Protein AF-A0A914R616-F1 (afdb_monomer_lite)

Structure (mmCIF, N/CA/C/O backbone):
data_AF-A0A914R616-F1
#
_entry.id   AF-A0A914R616-F1
#
loop_
_atom_site.group_PDB
_atom_site.id
_atom_site.type_symbol
_atom_site.label_atom_id
_atom_site.label_alt_id
_atom_site.label_comp_id
_atom_site.label_asym_id
_atom_site.label_entity_id
_atom_site.label_seq_id
_atom_site.pdbx_PDB_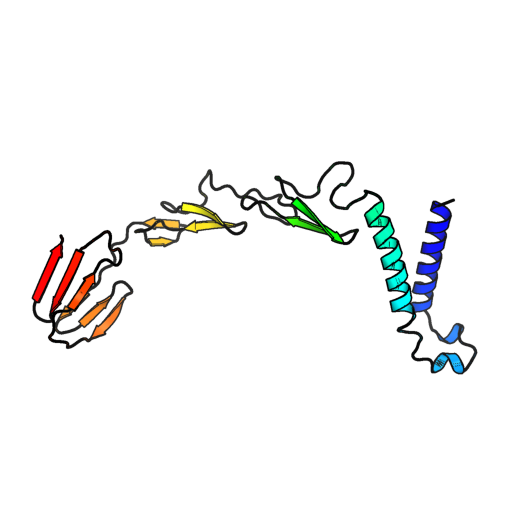ins_code
_atom_site.Cartn_x
_atom_site.Cartn_y
_atom_site.Cartn_z
_atom_site.occupancy
_atom_site.B_iso_or_equiv
_atom_site.auth_seq_id
_atom_site.auth_comp_id
_atom_site.auth_asym_id
_atom_site.auth_atom_id
_atom_site.pdbx_PDB_model_num
ATOM 1 N N . MET A 1 1 ? -36.763 3.724 43.053 1.00 40.78 1 MET A N 1
ATOM 2 C CA . MET A 1 1 ? -36.246 2.500 43.714 1.00 40.78 1 MET A CA 1
ATOM 3 C C . MET A 1 1 ? -34.956 1.975 43.085 1.00 40.78 1 MET A C 1
ATOM 5 O O . MET A 1 1 ? -34.077 1.594 43.840 1.00 40.78 1 MET A O 1
ATOM 9 N N . GLU A 1 2 ? -34.794 1.991 41.757 1.00 44.62 2 GLU A N 1
ATOM 10 C CA . GLU A 1 2 ? -33.573 1.499 41.078 1.00 44.62 2 GLU A CA 1
ATOM 11 C C . GLU A 1 2 ? -32.319 2.368 41.323 1.00 44.62 2 GLU A C 1
ATOM 13 O O . GLU A 1 2 ? -31.258 1.839 41.638 1.00 44.62 2 GLU A O 1
ATOM 18 N N . ALA A 1 3 ? -32.442 3.702 41.332 1.00 36.34 3 ALA A N 1
ATOM 19 C CA . ALA A 1 3 ? -31.320 4.604 41.643 1.00 36.34 3 ALA A CA 1
ATOM 20 C C . ALA A 1 3 ? -30.761 4.429 43.074 1.00 36.34 3 ALA A C 1
ATOM 22 O O . ALA A 1 3 ? -29.571 4.614 43.311 1.00 36.34 3 ALA A O 1
ATOM 23 N N . MET A 1 4 ? -31.608 4.010 44.023 1.00 38.06 4 MET A N 1
ATOM 24 C CA . MET A 1 4 ? -31.211 3.759 45.414 1.00 38.06 4 MET A CA 1
ATOM 25 C C . MET A 1 4 ? -30.424 2.447 45.546 1.00 38.06 4 MET A C 1
ATOM 27 O O . MET A 1 4 ? -29.504 2.368 46.350 1.00 38.06 4 MET A O 1
ATOM 31 N N . LYS A 1 5 ? -30.717 1.444 44.706 1.00 39.03 5 LYS A N 1
ATOM 32 C CA . LYS A 1 5 ? -29.940 0.195 44.631 1.00 39.03 5 LYS A CA 1
ATOM 33 C C . LYS A 1 5 ? -28.561 0.422 44.005 1.00 39.03 5 LYS A C 1
ATOM 35 O O . LYS A 1 5 ? -27.588 -0.156 44.475 1.00 39.03 5 LYS A O 1
ATOM 40 N N . LEU A 1 6 ? -28.472 1.299 43.000 1.00 39.84 6 LEU A N 1
ATOM 41 C CA . LEU A 1 6 ? -27.205 1.690 42.374 1.00 39.84 6 LEU A CA 1
ATOM 42 C C . LEU A 1 6 ? -26.296 2.434 43.364 1.00 39.84 6 LEU A C 1
ATOM 44 O O . LEU A 1 6 ? -25.119 2.113 43.479 1.00 39.84 6 LEU A O 1
ATOM 48 N N . LEU A 1 7 ? -26.863 3.368 44.135 1.00 42.16 7 LEU A N 1
ATOM 49 C CA . LEU A 1 7 ? -26.156 4.072 45.207 1.00 42.16 7 LEU A CA 1
ATOM 50 C C . LEU A 1 7 ? -25.655 3.115 46.294 1.00 42.16 7 LEU A C 1
ATOM 52 O O . LEU A 1 7 ? -24.510 3.244 46.706 1.00 42.16 7 LEU A O 1
ATOM 56 N N . PHE A 1 8 ? -26.455 2.125 46.703 1.00 46.84 8 PHE A N 1
ATOM 57 C CA . PHE A 1 8 ? -26.036 1.101 47.669 1.00 46.84 8 PHE A CA 1
ATOM 58 C C . PHE A 1 8 ? -24.924 0.187 47.133 1.00 46.84 8 PHE A C 1
ATOM 60 O O . PHE A 1 8 ? -23.986 -0.115 47.866 1.00 46.84 8 PHE A O 1
ATOM 67 N N . ALA A 1 9 ? -24.989 -0.222 45.862 1.00 45.12 9 ALA A N 1
ATOM 68 C CA . ALA A 1 9 ? -23.950 -1.038 45.230 1.00 45.12 9 ALA A CA 1
ATOM 69 C C . ALA A 1 9 ? -22.627 -0.267 45.093 1.00 45.12 9 ALA A C 1
ATOM 71 O O . ALA A 1 9 ? -21.564 -0.788 45.425 1.00 45.12 9 ALA A O 1
ATOM 72 N N . VAL A 1 10 ? -22.694 1.006 44.692 1.00 49.34 10 VAL A N 1
ATOM 73 C CA . VAL A 1 10 ? -21.534 1.905 44.652 1.00 49.34 10 VAL A CA 1
ATOM 74 C C . VAL A 1 10 ? -20.973 2.122 46.062 1.00 49.34 10 VAL A C 1
ATOM 76 O O . VAL A 1 10 ? -19.761 2.071 46.239 1.00 49.34 10 VAL A O 1
ATOM 79 N N . PHE A 1 11 ? -21.824 2.259 47.085 1.00 50.19 11 PHE A N 1
ATOM 80 C CA . PHE A 1 11 ? -21.391 2.374 48.482 1.00 50.19 11 PHE A CA 1
ATOM 81 C C . PHE A 1 11 ? -20.673 1.115 48.980 1.00 50.19 11 PHE A C 1
ATOM 83 O O . PHE A 1 11 ? -19.638 1.233 49.625 1.00 50.19 11 PHE A O 1
ATOM 90 N N . PHE A 1 12 ? -21.168 -0.083 48.657 1.00 50.81 12 PHE A N 1
ATOM 91 C CA . PHE A 1 12 ? -20.523 -1.348 49.032 1.00 50.81 12 PHE A CA 1
ATOM 92 C C . PHE A 1 12 ? -19.173 -1.544 48.334 1.00 50.81 12 PHE A C 1
ATOM 94 O O . PHE A 1 12 ? -18.210 -1.951 48.980 1.00 50.81 12 PHE A O 1
ATOM 101 N N . VAL A 1 13 ? -19.071 -1.195 47.048 1.00 47.44 13 VAL A N 1
ATOM 102 C CA . VAL A 1 13 ? -17.816 -1.271 46.280 1.00 47.44 13 VAL A CA 1
ATOM 103 C C . VAL A 1 13 ? -16.800 -0.235 46.769 1.00 47.44 13 VAL A C 1
ATOM 105 O O . VAL A 1 13 ? -15.621 -0.554 46.924 1.00 47.44 13 VAL A O 1
ATOM 108 N N . ILE A 1 14 ? -17.236 0.988 47.085 1.00 49.56 14 ILE A N 1
ATOM 109 C CA . ILE A 1 14 ? -16.376 2.005 47.705 1.00 49.56 14 ILE A CA 1
ATOM 110 C C . ILE A 1 14 ? -15.942 1.537 49.097 1.00 49.56 14 ILE A C 1
ATOM 112 O O . ILE A 1 14 ? -14.757 1.584 49.400 1.00 49.56 14 ILE A O 1
ATOM 116 N N . CYS A 1 15 ? -16.843 1.008 49.927 1.00 43.53 15 CYS A N 1
ATOM 117 C CA . CYS A 1 15 ? -16.502 0.528 51.268 1.00 43.53 15 CYS A CA 1
ATOM 118 C C . CYS A 1 15 ? -15.491 -0.632 51.208 1.00 43.53 15 CYS A C 1
ATOM 120 O O . CYS A 1 15 ? -14.456 -0.571 51.863 1.00 43.53 15 CYS A O 1
ATOM 122 N N . ALA A 1 16 ? -15.701 -1.615 50.327 1.00 49.44 16 ALA A N 1
ATOM 123 C CA . ALA A 1 16 ? -14.781 -2.734 50.105 1.00 49.44 16 ALA A CA 1
ATOM 124 C C . ALA A 1 16 ? -13.402 -2.289 49.573 1.00 49.44 16 ALA A C 1
ATOM 126 O O . ALA A 1 16 ? -12.367 -2.781 50.018 1.00 49.44 16 ALA A O 1
ATOM 127 N N . THR A 1 17 ? -13.357 -1.301 48.673 1.00 45.06 17 THR A N 1
ATO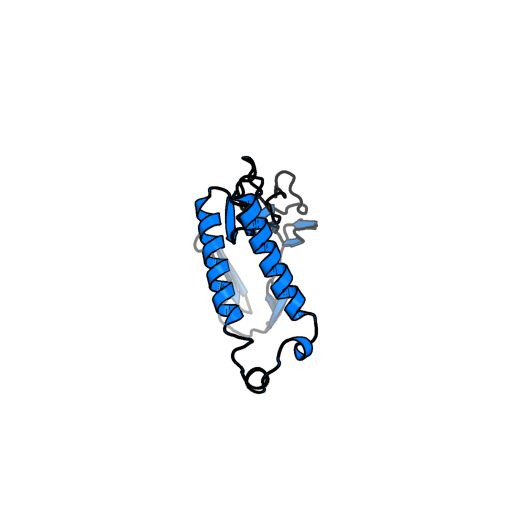M 128 C CA . THR A 1 17 ? -12.092 -0.737 48.159 1.00 45.06 17 THR A CA 1
ATOM 129 C C . THR A 1 17 ? -11.408 0.225 49.138 1.00 45.06 17 THR A C 1
ATOM 131 O O . THR A 1 17 ? -10.194 0.414 49.057 1.00 45.06 17 THR A O 1
ATOM 134 N N . THR A 1 18 ? -12.147 0.802 50.092 1.00 39.44 18 THR A N 1
ATOM 135 C CA . THR A 1 18 ? -11.598 1.630 51.183 1.00 39.44 18 THR A CA 1
ATOM 136 C C . THR A 1 18 ? -11.034 0.754 52.306 1.00 39.44 18 THR A C 1
ATOM 138 O O . THR A 1 18 ? -9.980 1.072 52.851 1.00 39.44 18 THR A O 1
ATOM 141 N N . ILE A 1 19 ? -11.657 -0.400 52.580 1.00 46.47 19 ILE A N 1
ATOM 142 C CA . ILE A 1 19 ? -11.122 -1.454 53.461 1.00 46.47 19 ILE A CA 1
ATOM 143 C C . ILE A 1 19 ? -9.799 -2.009 52.903 1.00 46.47 19 ILE A C 1
ATOM 145 O O . ILE A 1 19 ? -8.871 -2.256 53.663 1.00 46.47 19 ILE A O 1
ATOM 149 N N . ALA A 1 20 ? -9.645 -2.088 51.577 1.00 45.97 20 ALA A N 1
ATOM 150 C CA . ALA A 1 20 ? -8.382 -2.464 50.929 1.00 45.97 20 ALA A CA 1
ATOM 151 C C . ALA A 1 20 ? -7.250 -1.414 51.053 1.00 45.97 20 ALA A C 1
ATOM 153 O O . ALA A 1 20 ? -6.118 -1.696 50.659 1.00 45.97 20 ALA A O 1
ATOM 154 N N . LYS A 1 21 ? -7.526 -0.206 51.570 1.00 44.56 21 LYS A N 1
ATOM 155 C CA . LYS A 1 21 ? -6.544 0.888 51.698 1.00 44.56 21 LYS A CA 1
ATOM 156 C C . LYS A 1 21 ? -6.072 1.168 53.125 1.00 44.56 21 LYS A C 1
ATOM 158 O O . LYS A 1 21 ? -5.070 1.861 53.265 1.00 44.56 21 LYS A O 1
ATOM 163 N N . ASN A 1 22 ? -6.720 0.626 54.156 1.00 43.97 22 ASN A N 1
ATOM 164 C CA . ASN A 1 22 ? -6.324 0.840 55.550 1.00 43.97 22 ASN A CA 1
ATOM 165 C C . ASN A 1 22 ? -6.084 -0.487 56.277 1.00 43.97 22 ASN A C 1
ATOM 167 O O . ASN A 1 22 ? -6.747 -1.484 56.015 1.00 43.97 22 ASN A O 1
ATOM 171 N N . ASN A 1 23 ? -5.084 -0.467 57.161 1.00 46.69 23 ASN A N 1
ATOM 172 C CA . ASN A 1 23 ? -4.500 -1.606 57.868 1.00 46.69 23 ASN A CA 1
ATOM 173 C C . ASN A 1 23 ? -5.513 -2.686 58.293 1.00 46.69 23 ASN A C 1
ATOM 175 O O . ASN A 1 23 ? -6.404 -2.441 59.103 1.00 46.69 23 ASN A O 1
ATOM 179 N N . LEU A 1 24 ? -5.269 -3.919 57.832 1.00 46.78 24 LEU A N 1
ATOM 180 C CA . LEU A 1 24 ? -6.018 -5.146 58.159 1.00 46.78 24 LEU A CA 1
ATOM 181 C C . LEU A 1 24 ? -6.061 -5.462 59.674 1.00 46.78 24 LEU A C 1
ATOM 183 O O . LEU A 1 24 ? -6.836 -6.304 60.124 1.00 46.78 24 LEU A O 1
ATOM 187 N N . GLN A 1 25 ? -5.205 -4.801 60.455 1.00 45.72 25 GLN A N 1
ATOM 188 C CA . GLN A 1 25 ? -5.010 -5.011 61.887 1.00 45.72 25 GLN A CA 1
ATOM 189 C C . GLN A 1 25 ? -6.211 -4.570 62.742 1.00 45.72 25 GLN A C 1
ATOM 191 O O . GLN A 1 25 ? -6.443 -5.166 63.790 1.00 45.72 25 GLN A O 1
ATOM 196 N N . ASP A 1 26 ? -6.985 -3.572 62.300 1.00 46.62 26 ASP A N 1
ATOM 197 C CA . ASP A 1 26 ? -8.068 -2.987 63.112 1.00 46.62 26 ASP A CA 1
ATOM 198 C C . ASP A 1 26 ? -9.367 -3.819 63.100 1.00 46.62 26 ASP A C 1
ATOM 200 O O . ASP A 1 26 ? -10.262 -3.572 63.905 1.00 46.62 26 ASP A O 1
ATOM 204 N N . TYR A 1 27 ? -9.478 -4.821 62.215 1.00 44.16 27 TYR A N 1
ATOM 205 C CA . TYR A 1 27 ? -10.719 -5.587 62.004 1.00 44.16 27 TYR A CA 1
ATOM 206 C C . TYR A 1 27 ? -10.583 -7.115 62.113 1.00 44.16 27 TYR A C 1
ATOM 208 O O . TYR A 1 27 ? -11.596 -7.812 62.060 1.00 44.16 27 TYR A O 1
ATOM 216 N N . CYS A 1 28 ? -9.378 -7.656 62.322 1.00 44.88 28 CYS A N 1
ATOM 217 C CA . CYS A 1 28 ? -9.177 -9.091 62.552 1.00 44.88 28 CYS A CA 1
ATOM 218 C C . CYS A 1 28 ? -8.802 -9.374 64.014 1.00 44.88 28 CYS A C 1
ATOM 220 O O . CYS A 1 28 ? -7.653 -9.214 64.415 1.00 44.88 28 CYS A O 1
ATOM 222 N N . THR A 1 29 ? -9.774 -9.826 64.813 1.00 51.47 29 THR A N 1
ATOM 223 C CA . THR A 1 29 ? -9.601 -10.138 66.247 1.00 51.47 29 THR A CA 1
ATOM 224 C C . THR A 1 29 ? -9.324 -11.617 66.547 1.00 51.47 29 THR A C 1
ATOM 226 O O . THR A 1 29 ? -9.156 -11.972 67.713 1.00 51.47 29 THR A O 1
ATOM 229 N N . SER A 1 30 ? -9.233 -12.491 65.537 1.00 48.75 30 SER A N 1
ATOM 230 C CA . SER A 1 30 ? -8.904 -13.913 65.724 1.00 48.75 30 SER A CA 1
ATOM 231 C C . SER A 1 30 ? -7.690 -14.353 64.897 1.00 48.75 30 SER A C 1
ATOM 233 O O . SER A 1 30 ? -7.459 -13.897 63.775 1.00 48.75 30 SER A O 1
ATOM 235 N N . SER A 1 31 ? -6.905 -15.274 65.465 1.00 50.06 31 SER A N 1
ATOM 236 C CA . SER A 1 31 ? -5.680 -15.843 64.877 1.00 50.06 31 SER A CA 1
ATOM 237 C C . SER A 1 31 ? -5.918 -16.672 63.606 1.00 50.06 31 SER A C 1
ATOM 239 O O . SER A 1 31 ? -4.970 -16.983 62.888 1.00 50.06 31 SER A O 1
ATOM 241 N N . GLU A 1 32 ? -7.176 -16.987 63.291 1.00 48.66 32 GLU A N 1
ATOM 242 C CA . GLU A 1 32 ? -7.582 -17.699 62.075 1.00 48.66 32 GLU A CA 1
ATOM 243 C C . GLU A 1 32 ? -7.572 -16.796 60.828 1.00 48.66 32 GLU A C 1
ATOM 245 O O . GLU A 1 32 ? -7.366 -17.286 59.722 1.00 48.66 32 GLU A O 1
ATOM 250 N N . CYS A 1 33 ? -7.704 -15.470 60.986 1.00 49.88 33 CYS A N 1
ATOM 251 C CA . CYS A 1 33 ? -7.688 -14.519 59.862 1.00 49.88 33 CYS A CA 1
ATOM 252 C C . CYS A 1 33 ? -6.288 -14.374 59.225 1.00 49.88 33 CYS A C 1
ATOM 254 O O . CYS A 1 33 ? -6.160 -14.163 58.021 1.00 49.88 33 CYS A O 1
ATOM 256 N N . GLN A 1 34 ? -5.214 -14.518 60.009 1.00 46.62 34 GLN A N 1
ATOM 257 C CA . GLN A 1 34 ? -3.849 -14.194 59.564 1.00 46.62 34 GLN A CA 1
ATOM 258 C C . GLN A 1 34 ? -3.202 -15.252 58.655 1.00 46.62 34 GLN A C 1
ATOM 260 O O . GLN A 1 34 ? -2.197 -14.964 58.007 1.00 46.62 34 GLN A O 1
ATOM 265 N N . THR A 1 35 ? -3.745 -16.473 58.597 1.00 46.34 35 THR A N 1
ATOM 266 C CA . THR A 1 35 ? -3.146 -17.589 57.838 1.00 46.34 35 THR A CA 1
ATOM 267 C C . THR A 1 35 ? -3.976 -18.049 56.641 1.00 46.34 35 THR A C 1
ATOM 269 O O . THR A 1 35 ? -3.528 -18.919 55.887 1.00 46.34 35 THR A O 1
ATOM 272 N N . ASP A 1 36 ? -5.139 -17.439 56.392 1.00 43.59 36 ASP A N 1
ATOM 273 C CA . ASP A 1 36 ? -5.989 -17.854 55.283 1.00 43.59 36 ASP A CA 1
ATOM 274 C C . ASP A 1 36 ? -5.538 -17.236 53.944 1.00 43.59 36 ASP A C 1
ATOM 276 O O . ASP A 1 36 ? -5.862 -16.102 53.583 1.00 43.59 36 ASP A O 1
ATOM 280 N N . ARG A 1 37 ? -4.809 -18.026 53.143 1.00 46.84 37 ARG A N 1
ATOM 281 C CA . ARG A 1 37 ? -4.459 -17.695 51.746 1.00 46.84 37 ARG A CA 1
ATOM 282 C C . ARG A 1 37 ? -5.684 -17.491 50.833 1.00 46.84 37 ARG A C 1
ATOM 284 O O . ARG A 1 37 ? -5.502 -17.119 49.673 1.00 46.84 37 ARG A O 1
ATOM 291 N N . ARG A 1 38 ? -6.919 -17.720 51.300 1.00 45.84 38 ARG A N 1
ATOM 292 C CA . ARG A 1 38 ? -8.154 -17.564 50.507 1.00 45.84 38 ARG A CA 1
ATOM 293 C C . ARG A 1 38 ? -8.612 -16.115 50.324 1.00 45.84 38 ARG A C 1
ATOM 295 O O . ARG A 1 38 ? -9.405 -15.868 49.415 1.00 45.84 38 ARG A O 1
ATOM 302 N N . ILE A 1 39 ? -8.059 -15.153 51.068 1.00 47.88 39 ILE A N 1
ATOM 303 C CA . ILE A 1 39 ? -8.499 -13.742 51.027 1.00 47.88 39 ILE A CA 1
ATOM 304 C C . ILE A 1 39 ? -8.057 -12.980 49.753 1.00 47.88 39 ILE A C 1
ATOM 306 O O . ILE A 1 39 ? -8.515 -11.879 49.508 1.00 47.88 39 ILE A O 1
ATOM 310 N N . SER A 1 40 ? -7.261 -13.552 48.840 1.00 47.03 40 SER A N 1
ATOM 311 C CA . SER A 1 40 ? -6.852 -12.834 47.605 1.00 47.03 40 SER A CA 1
ATOM 312 C C . SER A 1 40 ? -7.321 -13.455 46.281 1.00 47.03 40 SER A C 1
ATOM 314 O O . SER A 1 40 ? -7.020 -12.930 45.203 1.00 47.03 40 SER A O 1
ATOM 316 N N . VAL A 1 41 ? -8.062 -14.568 46.316 1.00 44.00 41 VAL A N 1
ATOM 317 C CA . VAL A 1 41 ? -8.466 -15.310 45.101 1.00 44.00 41 VAL A CA 1
ATOM 318 C C . VAL A 1 41 ? -9.984 -15.460 44.991 1.00 44.00 41 VAL A C 1
ATOM 320 O O . VAL A 1 41 ? -10.520 -15.306 43.895 1.00 44.00 41 VAL A O 1
ATOM 323 N N . PHE A 1 42 ? -10.690 -15.669 46.107 1.00 42.12 42 PHE A N 1
ATOM 324 C CA . PHE A 1 42 ? -12.144 -15.871 46.097 1.00 42.12 42 PHE A CA 1
ATOM 325 C C . PHE A 1 42 ? -12.919 -14.593 45.727 1.00 42.12 42 PHE A C 1
ATOM 327 O O . PHE A 1 42 ? -13.915 -14.660 45.008 1.00 42.12 42 PHE A O 1
ATOM 334 N N . GLU A 1 43 ? -12.409 -13.418 46.110 1.00 55.09 43 GLU A N 1
ATOM 335 C CA . GLU A 1 43 ? -13.000 -12.121 45.746 1.00 55.09 43 GLU A CA 1
ATOM 336 C C . GLU A 1 43 ? -12.851 -11.799 44.253 1.00 55.09 43 GLU A C 1
ATOM 338 O O . GLU A 1 43 ? -13.754 -11.216 43.660 1.00 55.09 43 GLU A O 1
ATOM 343 N N . ARG A 1 44 ? -11.761 -12.231 43.599 1.00 56.88 44 ARG A N 1
ATOM 344 C CA . ARG A 1 44 ? -11.561 -12.006 42.155 1.00 56.88 44 ARG A CA 1
ATOM 345 C C . ARG A 1 44 ? -12.527 -12.817 41.303 1.00 56.88 44 ARG A C 1
ATOM 347 O O . ARG A 1 44 ? -13.039 -12.294 40.318 1.00 56.88 44 ARG A O 1
ATOM 354 N N . GLU A 1 45 ? -12.785 -14.069 41.666 1.00 67.06 45 GLU A N 1
ATOM 355 C CA . GLU A 1 45 ? -13.731 -14.910 40.925 1.00 67.06 45 GLU A CA 1
ATOM 356 C C . GLU A 1 45 ? -15.186 -14.492 41.180 1.00 67.06 45 GLU A C 1
ATOM 358 O O . GLU A 1 45 ? -15.965 -14.400 40.231 1.00 67.06 45 GLU A O 1
ATOM 363 N N . ALA A 1 46 ? -15.538 -14.121 42.416 1.00 67.06 46 ALA A N 1
ATOM 364 C CA . ALA A 1 46 ? -16.853 -13.553 42.722 1.00 67.06 46 ALA A CA 1
ATOM 365 C C . ALA A 1 46 ? -17.091 -12.209 41.997 1.00 67.06 46 ALA A C 1
ATOM 367 O O . ALA A 1 46 ? -18.150 -12.002 41.404 1.00 67.06 46 ALA A O 1
ATOM 368 N N . LEU A 1 47 ? -16.080 -11.332 41.946 1.00 66.50 47 LEU A N 1
ATOM 369 C CA . LEU A 1 47 ? -16.135 -10.061 41.216 1.00 66.50 47 LEU A CA 1
ATOM 370 C C . LEU A 1 47 ? -16.251 -10.271 39.699 1.00 66.50 47 LEU A C 1
ATOM 372 O O . LEU A 1 47 ? -17.019 -9.575 39.037 1.00 66.50 47 LEU A O 1
ATOM 376 N N . LYS A 1 48 ? -15.543 -11.255 39.127 1.00 77.75 48 LYS A N 1
ATOM 377 C CA . LYS A 1 48 ? -15.699 -11.630 37.709 1.00 77.75 48 LYS A CA 1
ATOM 378 C C . LYS A 1 48 ? -17.117 -12.107 37.401 1.00 77.75 48 LYS A C 1
ATOM 380 O O . LYS A 1 48 ? -17.657 -11.738 36.358 1.00 77.75 48 LYS A O 1
ATOM 385 N N . GLN A 1 49 ? -17.721 -12.898 38.290 1.00 77.50 49 GLN A N 1
ATOM 386 C CA . GLN A 1 49 ? -19.101 -13.366 38.132 1.00 77.50 49 GLN A CA 1
ATOM 387 C C . GLN A 1 49 ? -20.107 -12.210 38.193 1.00 77.50 49 GLN A C 1
ATOM 389 O O . GLN A 1 49 ? -21.011 -12.146 37.357 1.00 77.50 49 GLN A O 1
ATOM 394 N N . GLU A 1 50 ? -19.927 -11.257 39.112 1.00 74.25 50 GLU A N 1
ATOM 395 C CA . GLU A 1 50 ? -20.746 -10.041 39.138 1.00 74.25 50 GLU A CA 1
ATOM 396 C C . GLU A 1 50 ? -20.562 -9.195 37.875 1.00 74.25 50 GLU A C 1
ATOM 398 O O . GLU A 1 50 ? -21.549 -8.832 37.235 1.00 74.25 50 GLU A O 1
ATOM 403 N N . ILE A 1 51 ? -19.321 -8.934 37.451 1.00 75.69 51 ILE A N 1
ATOM 404 C CA . ILE A 1 51 ? -19.043 -8.176 36.223 1.00 75.69 51 ILE A CA 1
ATOM 405 C C . ILE A 1 51 ? -19.702 -8.857 35.018 1.00 75.69 51 ILE A C 1
ATOM 407 O O . ILE A 1 51 ? -20.352 -8.182 34.224 1.00 75.69 51 ILE A O 1
ATOM 411 N N . ALA A 1 52 ? -19.605 -10.184 34.890 1.00 81.38 52 ALA A N 1
ATOM 412 C CA . ALA A 1 52 ? -20.241 -10.935 33.806 1.00 81.38 52 ALA A CA 1
ATOM 413 C C . ALA A 1 52 ? -21.773 -10.787 33.809 1.00 81.38 52 ALA A C 1
ATOM 415 O O . ALA A 1 52 ? -22.383 -10.626 32.747 1.00 81.38 52 ALA A O 1
ATOM 416 N N . LYS A 1 53 ? -22.393 -10.777 34.996 1.00 82.88 53 LYS A N 1
ATOM 417 C CA . LYS A 1 53 ? -23.828 -10.522 35.160 1.00 82.88 53 LYS A CA 1
ATOM 418 C C . LYS A 1 53 ? -24.205 -9.127 34.652 1.00 82.88 53 LYS A C 1
ATOM 420 O O . LYS A 1 53 ? -25.142 -9.014 33.864 1.00 82.88 53 LYS A O 1
ATOM 425 N N . TYR A 1 54 ? -23.459 -8.087 35.029 1.00 72.88 54 TYR A N 1
ATOM 426 C CA . TYR A 1 54 ? -23.707 -6.720 34.552 1.00 72.88 54 TYR A CA 1
ATOM 427 C C . TYR A 1 54 ? -23.414 -6.549 33.051 1.00 72.88 54 TYR A C 1
ATOM 429 O O . TYR A 1 54 ? -24.202 -5.905 32.360 1.00 72.88 54 TYR A O 1
ATOM 437 N N . LYS A 1 55 ? -22.363 -7.183 32.501 1.00 79.19 55 LYS A N 1
ATOM 438 C CA . LYS A 1 55 ? -22.078 -7.170 31.050 1.00 79.19 55 LYS A CA 1
ATOM 439 C C . LYS A 1 55 ? -23.242 -7.747 30.231 1.00 79.19 55 LYS A C 1
ATOM 441 O O . LYS A 1 55 ? -23.581 -7.193 29.190 1.00 79.19 55 LYS A O 1
ATOM 446 N N . LYS A 1 56 ? -23.874 -8.826 30.714 1.00 79.75 56 LYS A N 1
ATOM 447 C CA . LYS A 1 56 ? -25.040 -9.455 30.068 1.00 79.75 56 LYS A CA 1
ATOM 448 C C . LYS A 1 56 ? -26.281 -8.560 30.084 1.00 79.75 56 LYS A C 1
ATOM 450 O O . LYS A 1 56 ? -27.040 -8.552 29.125 1.00 79.75 56 LYS A O 1
ATOM 455 N N . ILE A 1 57 ? -26.484 -7.807 31.164 1.00 75.44 57 ILE A N 1
ATOM 456 C CA . ILE A 1 57 ? -27.574 -6.826 31.246 1.00 75.44 57 ILE A CA 1
ATOM 457 C C . ILE A 1 57 ? -27.329 -5.696 30.238 1.00 75.44 57 ILE A C 1
ATOM 459 O O . ILE A 1 57 ? -28.251 -5.301 29.527 1.00 75.44 57 ILE A O 1
ATOM 463 N N . LEU A 1 58 ? -26.081 -5.227 30.116 1.00 67.69 58 LEU A N 1
ATOM 464 C CA . LEU A 1 58 ? -25.737 -4.167 29.168 1.00 67.69 58 LEU A CA 1
ATOM 465 C C . LEU A 1 58 ? -25.965 -4.606 27.712 1.00 67.69 58 LEU A C 1
ATOM 467 O O . LEU A 1 58 ? -26.579 -3.866 26.948 1.00 67.69 58 LEU A O 1
ATOM 471 N N . SER A 1 59 ? -25.580 -5.836 27.346 1.00 68.56 59 SER A N 1
ATOM 472 C CA . SER A 1 59 ? -25.757 -6.353 25.979 1.00 68.56 59 SER A CA 1
ATOM 473 C C . SER A 1 59 ? -27.218 -6.578 25.565 1.00 68.56 59 SER A C 1
ATOM 475 O O . SER A 1 59 ? -27.504 -6.672 24.376 1.00 68.56 59 SER A O 1
ATOM 477 N N . GLN A 1 60 ? -28.151 -6.642 26.521 1.00 70.62 60 GLN A N 1
ATOM 478 C CA . GLN A 1 60 ? -29.589 -6.822 26.278 1.00 70.62 60 GLN A CA 1
ATOM 479 C C . GLN A 1 60 ? -30.375 -5.505 26.289 1.00 70.62 60 GLN A C 1
ATOM 481 O O . GLN A 1 60 ? -31.548 -5.486 25.928 1.00 70.62 60 GLN A O 1
ATOM 486 N N . SER A 1 61 ? -29.741 -4.404 26.698 1.00 70.50 61 SER A N 1
ATOM 487 C CA . SER A 1 61 ? -30.412 -3.115 26.891 1.00 70.50 61 SER A CA 1
ATOM 488 C C . SER A 1 61 ? -30.627 -2.317 25.598 1.00 70.50 61 SER A C 1
ATOM 490 O O . SER A 1 61 ? -31.234 -1.252 25.639 1.00 70.50 61 SER A O 1
ATOM 492 N N . GLY A 1 62 ? -30.113 -2.793 24.456 1.00 68.69 62 GLY A N 1
ATOM 493 C CA . GLY A 1 62 ? -30.135 -2.060 23.181 1.00 68.69 62 GLY A CA 1
ATOM 494 C C . GLY A 1 62 ? -29.240 -0.812 23.162 1.00 68.69 62 GLY A C 1
ATOM 495 O O . GLY A 1 62 ? -29.040 -0.219 22.106 1.00 68.69 62 GLY A O 1
ATOM 496 N N . CYS A 1 63 ? -28.661 -0.442 24.308 1.00 72.31 63 CYS A N 1
ATOM 497 C CA . CYS A 1 63 ? -27.646 0.587 24.438 1.00 72.31 63 CYS A CA 1
ATOM 498 C C . CYS A 1 63 ? -26.291 -0.022 24.069 1.00 72.31 63 CYS A C 1
ATOM 500 O O . CYS A 1 63 ? -25.834 -0.980 24.696 1.00 72.31 63 CYS A O 1
ATOM 502 N N . SER A 1 64 ? -25.660 0.511 23.027 1.00 81.62 64 SER A N 1
ATOM 503 C CA . SER A 1 64 ? -24.332 0.078 22.603 1.00 81.62 64 SER A CA 1
ATOM 504 C C . SER A 1 64 ? -23.453 1.294 22.391 1.00 81.62 64 SER A C 1
ATOM 506 O O . SER A 1 64 ? -23.921 2.328 21.928 1.00 81.62 64 SER A O 1
ATOM 508 N N . VAL A 1 65 ? -22.159 1.156 22.663 1.00 86.19 65 VAL A N 1
ATOM 509 C CA . VAL A 1 65 ? -21.173 2.209 22.381 1.00 86.19 65 VAL A CA 1
ATOM 510 C C . VAL A 1 65 ? -21.115 2.587 20.885 1.00 86.19 65 VAL A C 1
ATOM 512 O O . VAL A 1 65 ? -20.638 3.656 20.533 1.00 86.19 65 VAL A O 1
ATOM 515 N N . CYS A 1 66 ? -21.656 1.736 20.006 1.00 88.88 66 CYS A N 1
ATOM 516 C CA . CYS A 1 66 ? -21.794 1.994 18.575 1.00 88.88 66 CYS A CA 1
ATOM 517 C C . CYS A 1 66 ? -23.036 2.809 18.189 1.00 88.88 66 CYS A C 1
ATOM 519 O O . CYS A 1 66 ? -23.152 3.199 17.031 1.00 88.88 66 CYS A O 1
ATOM 521 N N . ASN A 1 67 ? -23.971 3.036 19.113 1.00 85.75 67 ASN A N 1
ATOM 522 C CA . ASN A 1 67 ? -25.178 3.817 18.876 1.00 85.75 67 ASN A CA 1
ATOM 523 C C . ASN A 1 67 ? -25.465 4.689 20.101 1.00 85.75 67 ASN A C 1
ATOM 525 O O . ASN A 1 67 ? -26.133 4.260 21.045 1.00 85.75 67 ASN A O 1
ATOM 529 N N . ILE A 1 68 ? -24.929 5.907 20.069 1.00 82.19 68 ILE A N 1
ATOM 530 C CA . ILE A 1 68 ? -25.123 6.915 21.108 1.00 82.19 68 ILE A CA 1
ATOM 531 C C . ILE A 1 68 ? -26.096 7.944 20.532 1.00 82.19 68 ILE A C 1
ATOM 533 O O . ILE A 1 68 ? -25.763 8.665 19.594 1.00 82.19 68 ILE A O 1
ATOM 537 N N . GLU A 1 69 ? -27.327 7.959 21.047 1.00 80.56 69 GLU A N 1
ATOM 538 C CA . GLU A 1 69 ? -28.378 8.914 20.646 1.00 80.56 69 GLU A CA 1
ATOM 539 C C . GLU A 1 69 ? -28.711 8.908 19.137 1.00 80.56 69 GLU A C 1
ATOM 541 O O . GLU A 1 69 ? -29.119 9.919 18.572 1.00 80.56 69 GLU A O 1
ATOM 546 N N . GLY A 1 70 ? -28.560 7.760 18.466 1.00 74.88 70 GLY A N 1
ATOM 547 C CA . GLY A 1 70 ? -28.807 7.628 17.025 1.00 74.88 70 GLY A CA 1
ATOM 548 C C . GLY A 1 70 ? -27.609 7.987 16.142 1.00 74.88 70 GLY A C 1
ATOM 549 O O . GLY A 1 70 ? -27.733 7.938 14.920 1.00 74.88 70 GLY A O 1
ATOM 550 N N . THR A 1 71 ? -26.455 8.311 16.734 1.00 82.69 71 THR A N 1
ATOM 551 C CA . THR A 1 71 ? -25.193 8.545 16.017 1.00 82.69 71 THR A CA 1
ATOM 552 C C . THR A 1 71 ? -24.237 7.365 16.179 1.00 82.69 71 THR A C 1
ATOM 554 O O . THR A 1 71 ? -24.182 6.725 17.236 1.00 82.69 71 THR A O 1
ATOM 557 N N . THR A 1 72 ? -23.484 7.063 15.120 1.00 87.75 72 THR A N 1
ATOM 558 C CA . THR A 1 72 ? -22.417 6.057 15.145 1.00 87.75 72 THR A CA 1
ATOM 559 C C . THR A 1 72 ? -21.066 6.746 15.320 1.00 87.75 72 THR A C 1
ATOM 561 O O . THR A 1 72 ? -20.818 7.748 14.652 1.00 87.75 72 THR A O 1
ATOM 564 N N . PRO A 1 73 ? -20.165 6.219 16.165 1.00 92.31 73 PRO A N 1
ATOM 565 C CA . PRO A 1 73 ? -18.856 6.834 16.374 1.00 92.31 73 PRO A CA 1
ATOM 566 C C . PRO A 1 73 ? -17.944 6.739 15.141 1.00 92.31 73 PRO A C 1
ATOM 568 O O . PRO A 1 73 ? -17.096 7.601 14.943 1.00 92.31 73 PRO A O 1
ATOM 571 N N . CYS A 1 74 ? -18.119 5.712 14.304 1.00 95.06 74 CYS A N 1
ATOM 572 C CA . CYS A 1 74 ? -17.360 5.556 13.066 1.00 95.06 74 CYS A CA 1
ATOM 573 C C . CYS A 1 74 ? -17.927 6.464 11.965 1.00 95.06 74 CYS A C 1
ATOM 575 O O . CYS A 1 74 ? -19.130 6.441 11.698 1.00 95.06 74 CYS A O 1
ATOM 577 N N . GLN A 1 75 ? -17.051 7.237 11.329 1.00 94.19 75 GLN A N 1
ATOM 578 C CA . GLN A 1 75 ? -17.342 8.164 10.236 1.00 94.19 75 GLN A CA 1
ATOM 579 C C . GLN A 1 75 ? -17.144 7.493 8.867 1.00 94.19 75 GLN A C 1
ATOM 581 O O . GLN A 1 75 ? -16.723 6.341 8.788 1.00 94.19 75 GLN A O 1
ATOM 586 N N . ASN A 1 76 ? -17.475 8.203 7.782 1.00 93.75 76 ASN A N 1
ATOM 587 C CA . ASN A 1 76 ? -17.185 7.814 6.391 1.00 93.75 76 ASN A CA 1
ATOM 588 C C . ASN A 1 76 ? -17.537 6.352 6.040 1.00 93.75 76 ASN A C 1
ATOM 590 O O . ASN A 1 76 ? -16.744 5.631 5.440 1.00 93.75 76 ASN A O 1
ATOM 594 N N . ASN A 1 77 ? -18.742 5.909 6.416 1.00 93.00 77 ASN A N 1
ATOM 595 C CA . ASN A 1 77 ? -19.237 4.538 6.225 1.00 93.00 77 ASN A CA 1
ATOM 596 C C . ASN A 1 77 ? -18.420 3.440 6.944 1.00 93.00 77 ASN A C 1
ATOM 598 O O . ASN A 1 77 ? -18.508 2.263 6.588 1.00 93.00 77 ASN A O 1
ATOM 602 N N . GLY A 1 78 ? -17.664 3.797 7.983 1.00 94.44 78 GLY A N 1
ATOM 603 C CA . GLY A 1 78 ? -17.021 2.855 8.893 1.00 94.44 78 GLY A CA 1
ATOM 604 C C . GLY A 1 78 ? -18.028 1.973 9.630 1.00 94.44 78 GLY A C 1
ATOM 605 O O . GLY A 1 78 ? -19.072 2.431 10.096 1.00 94.44 78 GLY A O 1
ATOM 606 N N . THR A 1 79 ? -17.707 0.687 9.769 1.00 94.44 79 THR A N 1
ATOM 607 C CA . THR A 1 79 ? -18.545 -0.262 10.516 1.00 94.44 79 THR A CA 1
ATOM 608 C C . THR A 1 79 ? -18.093 -0.326 11.970 1.00 94.44 79 THR A C 1
ATOM 610 O O . THR A 1 79 ? -16.952 -0.686 12.251 1.00 94.44 79 THR A O 1
ATOM 613 N N . CYS A 1 80 ? -18.987 -0.016 12.909 1.00 93.88 80 CYS A N 1
ATOM 614 C CA . CYS A 1 80 ? -18.673 -0.079 14.335 1.00 93.88 80 CYS A CA 1
ATOM 615 C C . CYS A 1 80 ? -18.797 -1.504 14.886 1.00 93.88 80 CYS A C 1
ATOM 617 O O . CYS A 1 80 ? -19.848 -2.135 14.769 1.00 93.88 80 CYS A O 1
ATOM 619 N N . ILE A 1 81 ? -17.732 -1.995 15.523 1.00 92.62 81 ILE A N 1
ATOM 620 C CA . ILE A 1 81 ? -17.661 -3.332 16.117 1.00 92.62 81 ILE A CA 1
ATOM 621 C C . ILE A 1 81 ? -17.451 -3.195 17.625 1.00 92.62 81 ILE A C 1
ATOM 623 O O . ILE A 1 81 ? -16.427 -2.690 18.088 1.00 92.62 81 ILE A O 1
ATOM 627 N N . VAL A 1 82 ? -18.416 -3.672 18.410 1.00 89.62 82 VAL A N 1
ATOM 628 C CA . VAL A 1 82 ? -18.327 -3.698 19.877 1.00 89.62 82 VAL A CA 1
ATOM 629 C C . VAL A 1 82 ? -17.368 -4.813 20.308 1.00 89.62 82 VAL A C 1
ATOM 631 O O . VAL A 1 82 ? -17.572 -5.972 19.957 1.00 89.62 82 VAL A O 1
ATOM 634 N N . THR A 1 83 ? -16.341 -4.478 21.094 1.00 89.69 83 THR A N 1
ATOM 635 C CA . THR A 1 83 ? -15.386 -5.456 21.664 1.00 89.69 83 THR A CA 1
ATOM 636 C C . THR A 1 83 ? -15.626 -5.713 23.144 1.00 89.69 83 THR A C 1
ATOM 638 O O . THR A 1 83 ? -15.480 -6.835 23.619 1.00 89.69 83 THR A O 1
ATOM 641 N N . ASP A 1 84 ? -16.073 -4.687 23.861 1.00 83.50 84 ASP A N 1
ATOM 642 C CA . ASP A 1 84 ? -16.559 -4.770 25.229 1.00 83.50 84 ASP A CA 1
ATOM 643 C C . ASP A 1 84 ? -17.770 -3.842 25.377 1.00 83.50 84 ASP A C 1
ATOM 645 O O . ASP A 1 84 ? -17.952 -2.937 24.567 1.00 83.50 84 ASP A O 1
ATOM 649 N N . PRO A 1 85 ? -18.576 -3.975 26.442 1.00 79.69 85 PRO A N 1
ATOM 650 C CA . PRO A 1 85 ? -19.763 -3.136 26.634 1.00 79.69 85 PRO A CA 1
ATOM 651 C C . PRO A 1 85 ? -19.498 -1.617 26.637 1.00 79.69 85 PRO A C 1
ATOM 653 O O . PRO A 1 85 ? -20.422 -0.839 26.428 1.00 79.69 85 PRO A O 1
ATOM 656 N N . TYR A 1 86 ? -18.241 -1.207 26.838 1.00 80.69 86 TYR A N 1
ATOM 657 C CA . TYR A 1 86 ? -17.788 0.187 26.815 1.00 80.69 86 TYR A CA 1
ATOM 658 C C . TYR A 1 86 ? -16.677 0.453 25.783 1.00 80.69 86 TYR A C 1
ATOM 660 O O . TYR A 1 86 ? -16.107 1.540 25.776 1.00 80.69 86 TYR A O 1
ATOM 668 N N . LYS A 1 87 ? -16.319 -0.530 24.943 1.00 88.56 87 LYS A N 1
ATOM 669 C CA . LYS A 1 87 ? -15.207 -0.427 23.985 1.00 88.56 87 LYS A CA 1
ATOM 670 C C . LYS A 1 87 ? -15.639 -0.874 22.596 1.00 88.56 87 LYS A C 1
ATOM 672 O O . LYS A 1 87 ? -16.326 -1.882 22.435 1.00 88.56 87 LYS A O 1
ATOM 677 N N . TYR A 1 88 ? -15.170 -0.159 21.588 1.00 92.25 88 TYR A N 1
ATOM 678 C CA . TYR A 1 88 ? -15.410 -0.467 20.187 1.00 92.25 88 TYR A CA 1
ATOM 679 C C . TYR A 1 88 ? -14.141 -0.305 19.366 1.00 92.25 88 TYR A C 1
ATOM 681 O O . TYR A 1 88 ? -13.144 0.242 19.838 1.00 92.25 88 TYR A O 1
ATOM 689 N N . ILE A 1 89 ? -14.203 -0.822 18.147 1.00 94.88 89 ILE A N 1
ATOM 690 C CA . ILE A 1 89 ? -13.229 -0.597 17.088 1.00 94.88 89 ILE A CA 1
ATOM 691 C C . ILE A 1 89 ? -14.026 -0.263 15.826 1.00 94.88 89 ILE A C 1
ATOM 693 O O . ILE A 1 89 ? -15.085 -0.854 15.591 1.00 94.88 89 ILE A O 1
ATOM 697 N N . CYS A 1 90 ? -13.536 0.677 15.025 1.00 95.38 90 CYS A N 1
ATOM 698 C CA . CYS A 1 90 ? -14.095 0.961 13.712 1.00 95.38 90 CYS A CA 1
ATOM 699 C C . CYS A 1 90 ? -13.380 0.130 12.648 1.00 95.38 90 CYS A C 1
ATOM 701 O O . CYS A 1 90 ? -12.160 0.175 12.526 1.00 95.38 90 CYS A O 1
ATOM 703 N N . ASN A 1 91 ? -14.147 -0.639 11.879 1.00 95.25 91 ASN A N 1
ATOM 704 C CA . ASN A 1 91 ? -13.657 -1.263 10.660 1.00 95.25 91 ASN A CA 1
ATOM 705 C C . ASN A 1 91 ? -13.858 -0.283 9.502 1.00 95.25 91 ASN A C 1
ATOM 707 O O . ASN A 1 91 ? -14.992 -0.056 9.066 1.00 95.25 91 ASN A O 1
ATOM 711 N N . CYS A 1 92 ? -12.763 0.324 9.063 1.00 94.94 92 CYS A N 1
ATOM 712 C CA . CYS A 1 92 ? -12.773 1.377 8.060 1.00 94.94 92 CYS A CA 1
ATOM 713 C C . CYS A 1 92 ? -12.782 0.804 6.637 1.00 94.94 92 CYS A C 1
ATOM 715 O O . CYS A 1 92 ? -12.142 -0.215 6.385 1.00 94.94 92 CYS A O 1
ATOM 717 N N . PRO A 1 93 ? -13.478 1.448 5.689 1.00 93.00 93 PRO A N 1
ATOM 718 C CA . PRO A 1 93 ? -13.257 1.239 4.264 1.00 93.00 93 PRO A CA 1
ATOM 719 C C . PRO A 1 93 ? -11.803 1.501 3.856 1.00 93.00 93 PRO A C 1
ATOM 721 O O . PRO A 1 93 ? -11.115 2.319 4.474 1.00 93.00 93 PRO A O 1
ATOM 724 N N . ASP A 1 94 ? -11.357 0.874 2.764 1.00 89.00 94 ASP A N 1
ATOM 725 C CA . ASP A 1 94 ? -9.980 1.001 2.259 1.00 89.00 94 ASP A CA 1
ATOM 726 C C . ASP A 1 94 ? -9.568 2.457 2.004 1.00 89.00 94 ASP A C 1
ATOM 728 O O . ASP A 1 94 ? -8.422 2.832 2.240 1.00 89.00 94 ASP A O 1
ATOM 732 N N . ASN A 1 95 ? -10.513 3.296 1.570 1.00 90.75 95 ASN A N 1
ATOM 733 C CA . ASN A 1 95 ? -10.307 4.714 1.283 1.00 90.75 95 ASN A CA 1
ATOM 734 C C . ASN A 1 95 ? -10.377 5.620 2.522 1.00 90.75 95 ASN A C 1
ATOM 736 O O . ASN A 1 95 ? -10.500 6.835 2.376 1.00 90.75 95 ASN A O 1
ATOM 740 N N . THR A 1 96 ? -10.326 5.066 3.732 1.00 94.00 96 THR A N 1
ATOM 741 C CA . THR A 1 96 ? -10.385 5.837 4.980 1.00 94.00 96 THR A CA 1
ATOM 742 C C . THR A 1 96 ? -9.401 5.310 6.021 1.00 94.00 96 THR A C 1
ATOM 744 O O . THR A 1 96 ? -9.002 4.144 5.972 1.00 94.00 96 THR A O 1
ATOM 747 N N . ALA A 1 97 ? -8.999 6.175 6.950 1.00 92.38 97 ALA A N 1
ATOM 748 C CA . ALA A 1 97 ? -8.081 5.875 8.046 1.00 92.38 97 ALA A CA 1
ATOM 749 C C . ALA A 1 97 ? -8.457 6.649 9.325 1.00 92.38 97 ALA A C 1
ATOM 751 O O . ALA A 1 97 ? -9.393 7.451 9.329 1.00 92.38 97 ALA A O 1
ATOM 752 N N . GLY A 1 98 ? -7.727 6.382 10.409 1.00 93.19 98 GLY A N 1
ATOM 753 C CA . GLY A 1 98 ? -7.992 6.923 11.745 1.00 93.19 98 GLY A CA 1
ATOM 754 C C . GLY A 1 98 ? -8.743 5.940 12.645 1.00 93.19 98 GLY A C 1
ATOM 755 O O . GLY A 1 98 ? -9.245 4.909 12.190 1.00 93.19 98 GLY A O 1
ATOM 756 N N . ASP A 1 99 ? -8.818 6.258 13.937 1.00 93.88 99 ASP A N 1
ATOM 757 C CA . ASP A 1 99 ? -9.490 5.412 14.936 1.00 93.88 99 ASP A CA 1
ATOM 758 C C . ASP A 1 99 ? -11.015 5.384 14.734 1.00 93.88 99 ASP A C 1
ATOM 760 O O . ASP A 1 99 ? -11.703 4.445 15.157 1.00 93.88 99 ASP A O 1
ATOM 764 N N . HIS A 1 100 ? -11.555 6.413 14.077 1.00 94.56 100 HIS A N 1
ATOM 765 C CA . HIS A 1 100 ? -12.972 6.596 13.788 1.00 94.56 100 HIS A CA 1
ATOM 766 C C . HIS A 1 100 ? -13.252 6.731 12.289 1.00 94.56 100 HIS A C 1
ATOM 768 O O . HIS A 1 100 ? -14.344 7.153 11.914 1.00 94.56 100 HIS A O 1
ATOM 774 N N . CYS A 1 101 ? -12.313 6.329 11.428 1.00 95.25 101 CYS A N 1
ATOM 775 C CA . CYS A 1 101 ? -12.407 6.468 9.972 1.00 95.25 101 CYS A CA 1
ATOM 776 C C . CYS A 1 101 ? -12.643 7.921 9.514 1.00 95.25 101 CYS A C 1
ATOM 778 O O . CYS A 1 101 ? -13.293 8.155 8.499 1.00 95.25 101 CYS A O 1
ATOM 780 N N . GLU A 1 102 ? -12.176 8.904 10.281 1.00 94.50 102 GLU A N 1
ATOM 781 C CA . GLU A 1 102 ? -12.353 10.338 10.046 1.00 94.50 102 GLU A CA 1
ATOM 782 C C . GLU A 1 102 ? -11.491 10.863 8.890 1.00 94.50 102 GLU A C 1
ATOM 784 O O . GLU A 1 102 ? -11.840 11.854 8.244 1.00 94.50 102 GLU A O 1
ATOM 789 N N . GLU A 1 103 ? -10.386 10.181 8.588 1.00 93.38 103 GLU A N 1
ATOM 790 C CA . GLU A 1 103 ? -9.469 10.574 7.527 1.00 93.38 103 GLU A CA 1
ATOM 791 C C . GLU A 1 103 ? -9.900 9.954 6.199 1.00 93.38 103 GLU A C 1
ATOM 793 O O . GLU A 1 103 ? -9.925 8.734 6.051 1.00 93.38 103 GLU A O 1
ATOM 798 N N . VAL A 1 104 ? -10.193 10.786 5.198 1.00 92.12 104 VAL A N 1
ATOM 799 C CA . VAL A 1 104 ? -10.504 10.319 3.840 1.00 92.12 104 VAL A CA 1
ATOM 800 C C . VAL A 1 104 ? -9.229 10.277 2.999 1.00 92.12 104 VAL A C 1
ATOM 802 O O . VAL A 1 104 ? -8.579 11.293 2.737 1.00 92.12 104 VAL A O 1
ATOM 805 N N . LEU A 1 105 ? -8.879 9.086 2.525 1.00 91.69 105 LEU A N 1
ATOM 806 C CA . LEU A 1 105 ? -7.749 8.847 1.640 1.00 91.69 105 LEU A CA 1
ATOM 807 C C . LEU A 1 105 ? -8.218 8.951 0.186 1.00 91.69 105 LEU A C 1
ATOM 809 O O . LEU A 1 105 ? -8.726 7.992 -0.386 1.00 91.69 105 LEU A O 1
ATOM 813 N N . SER A 1 106 ? -8.027 10.123 -0.418 1.00 89.88 106 SER A N 1
ATOM 814 C CA . SER A 1 106 ? -8.245 10.333 -1.856 1.00 89.88 106 SER A CA 1
ATOM 815 C C . SER A 1 106 ? -6.927 10.535 -2.619 1.00 89.88 106 SER A C 1
ATOM 817 O O . SER A 1 106 ? -5.985 11.158 -2.108 1.00 89.88 106 SER A O 1
ATOM 819 N N . CYS A 1 107 ? -6.891 9.995 -3.840 1.00 91.00 107 CYS A N 1
ATOM 820 C CA . CYS A 1 107 ? -5.848 10.184 -4.849 1.00 91.00 107 CYS A CA 1
ATOM 821 C C . CYS A 1 107 ? -6.282 11.141 -5.981 1.00 91.00 107 CYS A C 1
ATOM 823 O O . CYS A 1 107 ? -5.560 11.235 -6.970 1.00 91.00 107 CYS A O 1
ATOM 825 N N . ASP A 1 108 ? -7.420 11.840 -5.858 1.00 87.62 108 ASP A N 1
ATOM 826 C CA . ASP A 1 108 ? -7.978 12.682 -6.934 1.00 87.62 108 ASP A CA 1
ATOM 827 C C . ASP A 1 108 ? -6.999 13.780 -7.381 1.00 87.62 108 ASP A C 1
ATOM 829 O O . ASP A 1 108 ? -6.787 13.981 -8.572 1.00 87.62 108 ASP A O 1
ATOM 833 N N . GLU A 1 109 ? -6.319 14.417 -6.425 1.00 86.12 109 GLU A N 1
ATOM 834 C CA . GLU A 1 109 ? -5.304 15.452 -6.683 1.00 86.12 109 GLU A CA 1
ATOM 835 C C . GLU A 1 109 ? -3.883 14.885 -6.864 1.00 86.12 109 GLU A C 1
ATOM 837 O O . GLU A 1 109 ? -2.920 15.641 -6.846 1.00 86.12 109 GLU A O 1
ATOM 842 N N . ASN A 1 110 ? -3.740 13.556 -6.976 1.00 86.38 110 ASN A N 1
ATOM 843 C CA . ASN A 1 110 ? -2.480 12.803 -7.029 1.00 86.38 110 ASN A CA 1
ATOM 844 C C . ASN A 1 110 ? -1.323 13.425 -6.199 1.00 86.38 110 ASN A C 1
ATOM 846 O O . ASN A 1 110 ? -0.497 14.157 -6.739 1.00 86.38 110 ASN A O 1
ATOM 850 N N . PRO A 1 111 ? -1.189 13.091 -4.902 1.00 90.62 111 PRO A N 1
ATOM 851 C CA . PRO A 1 111 ? -0.142 13.640 -4.033 1.00 90.62 111 PRO A CA 1
ATOM 852 C C . PRO A 1 111 ? 1.280 13.133 -4.343 1.00 90.62 111 PRO A C 1
ATOM 854 O O . PRO A 1 111 ? 2.204 13.425 -3.586 1.00 90.62 111 PRO A O 1
ATOM 857 N N . CYS A 1 112 ? 1.455 12.316 -5.381 1.00 95.94 112 CYS A N 1
ATOM 858 C CA . CYS A 1 112 ? 2.726 11.692 -5.723 1.00 95.94 112 CYS A CA 1
ATOM 859 C C . CYS A 1 112 ? 3.598 12.583 -6.617 1.00 95.94 112 CYS A C 1
ATOM 861 O O . CYS A 1 112 ? 3.158 13.599 -7.153 1.00 95.94 112 CYS A O 1
ATOM 863 N N . GLY A 1 113 ? 4.848 12.159 -6.805 1.00 95.12 113 GLY A N 1
ATOM 864 C CA . GLY A 1 113 ? 5.784 12.799 -7.720 1.00 95.12 113 GLY A CA 1
ATOM 865 C C . GLY A 1 113 ? 5.339 12.748 -9.184 1.00 95.12 113 GLY A C 1
ATOM 866 O O . GLY A 1 113 ? 4.437 12.002 -9.576 1.00 95.12 113 GLY A O 1
ATOM 867 N N . VAL A 1 114 ? 6.011 13.528 -10.030 1.00 95.31 114 VAL A N 1
ATOM 868 C CA . VAL A 1 114 ? 5.690 13.616 -11.464 1.00 95.31 114 VAL A CA 1
ATOM 869 C C . VAL A 1 114 ? 5.821 12.241 -12.125 1.00 95.31 114 VAL A C 1
ATOM 871 O O . VAL A 1 114 ? 6.852 11.586 -12.005 1.00 95.31 114 VAL A O 1
ATOM 874 N N . GLY A 1 115 ? 4.782 11.794 -12.835 1.00 93.44 115 GLY A N 1
ATOM 875 C CA . GLY A 1 115 ? 4.773 10.493 -13.517 1.00 93.44 115 GLY A CA 1
ATOM 876 C C . GLY A 1 115 ? 4.520 9.281 -12.608 1.00 93.44 115 GLY A C 1
ATOM 877 O O . GLY A 1 115 ? 4.448 8.162 -13.113 1.00 93.44 115 GLY A O 1
ATOM 878 N N . ALA A 1 116 ? 4.356 9.478 -11.296 1.00 96.81 116 ALA A N 1
ATOM 879 C CA . ALA A 1 116 ? 3.978 8.427 -10.356 1.00 96.81 116 ALA A CA 1
ATOM 880 C C . ALA A 1 116 ? 2.450 8.260 -10.267 1.00 96.81 116 ALA A C 1
ATOM 882 O O . ALA A 1 116 ? 1.678 9.198 -10.490 1.00 96.81 116 ALA A O 1
ATOM 883 N N . VAL A 1 117 ? 2.012 7.056 -9.896 1.00 95.25 117 VAL A N 1
ATOM 884 C CA . VAL A 1 117 ? 0.595 6.714 -9.717 1.00 95.25 117 VAL A CA 1
ATOM 885 C C . VAL A 1 117 ? 0.275 6.603 -8.229 1.00 95.25 117 VAL A C 1
ATOM 887 O O . VAL A 1 117 ? 0.895 5.807 -7.518 1.00 95.25 117 VAL A O 1
ATOM 890 N N . CYS A 1 118 ? -0.716 7.376 -7.774 1.00 95.19 118 CYS A N 1
ATOM 891 C CA . CYS A 1 118 ? -1.305 7.236 -6.445 1.00 95.19 118 CYS A CA 1
ATOM 892 C C . CYS A 1 118 ? -2.353 6.128 -6.438 1.00 95.19 118 CYS A C 1
ATOM 894 O O . CYS A 1 118 ? -3.263 6.104 -7.266 1.00 95.19 118 CYS A O 1
ATOM 896 N N . THR A 1 119 ? -2.256 5.246 -5.452 1.00 93.44 119 THR A N 1
ATOM 897 C CA . THR A 1 119 ? -3.290 4.266 -5.117 1.00 93.44 119 THR A CA 1
ATOM 898 C C . THR A 1 119 ? -3.515 4.270 -3.613 1.00 93.44 119 THR A C 1
ATOM 900 O O . THR A 1 119 ? -2.624 4.642 -2.848 1.00 93.44 119 THR A O 1
ATOM 903 N N . VAL A 1 120 ? -4.703 3.870 -3.169 1.00 92.31 120 VAL A N 1
ATOM 904 C CA . VAL A 1 120 ? -4.945 3.622 -1.747 1.00 92.31 120 VAL A CA 1
ATOM 905 C C . VAL A 1 120 ? -4.819 2.129 -1.497 1.00 92.31 120 VAL A C 1
ATOM 907 O O . VAL A 1 120 ? -5.490 1.330 -2.144 1.00 92.31 120 VAL A O 1
ATOM 910 N N . PHE A 1 121 ? -3.939 1.755 -0.576 1.00 89.38 121 PHE A N 1
ATOM 911 C CA . PHE A 1 121 ? -3.681 0.366 -0.226 1.00 89.38 121 PHE A CA 1
ATOM 912 C C . PHE A 1 121 ? -3.396 0.250 1.272 1.00 89.38 121 PHE A C 1
ATOM 914 O O . PHE A 1 121 ? -2.601 1.021 1.811 1.00 89.38 121 PHE A O 1
ATOM 921 N N . ASN A 1 122 ? -4.039 -0.710 1.950 1.00 88.81 122 ASN A N 1
ATOM 922 C CA . ASN A 1 122 ? -3.925 -0.920 3.401 1.00 88.81 122 ASN A CA 1
ATOM 923 C C . ASN A 1 122 ? -4.114 0.371 4.223 1.00 88.81 122 ASN A C 1
ATOM 925 O O . ASN A 1 122 ? -3.274 0.702 5.063 1.00 88.81 122 ASN A O 1
ATOM 929 N N . HIS A 1 123 ? -5.195 1.115 3.958 1.00 89.00 123 HIS A N 1
ATOM 930 C CA . HIS A 1 123 ? -5.511 2.385 4.631 1.00 89.00 123 HIS A CA 1
ATOM 931 C C . HIS A 1 123 ? -4.383 3.426 4.548 1.00 89.00 123 HIS A C 1
ATOM 933 O O . HIS A 1 123 ? -4.166 4.209 5.473 1.00 89.00 123 HIS A O 1
ATOM 939 N N . LYS A 1 124 ? -3.617 3.428 3.449 1.00 89.62 124 LYS A N 1
ATOM 940 C CA . LYS A 1 124 ? -2.554 4.405 3.189 1.00 89.62 124 LYS A CA 1
ATOM 941 C C . LYS A 1 124 ? -2.533 4.807 1.726 1.00 89.62 124 LYS A C 1
ATOM 943 O O . LYS A 1 124 ? -2.823 4.002 0.844 1.00 89.62 124 LYS A O 1
ATOM 948 N N . LYS A 1 125 ? -2.130 6.050 1.467 1.00 90.75 125 LYS A N 1
ATOM 949 C CA . LYS A 1 125 ? -1.786 6.490 0.112 1.00 90.75 125 LYS A CA 1
ATOM 950 C C . LYS A 1 125 ? -0.417 5.925 -0.239 1.00 90.75 125 LYS A C 1
ATOM 952 O O . LYS A 1 125 ? 0.550 6.135 0.493 1.00 90.75 125 LYS A O 1
ATOM 957 N N . VAL A 1 126 ? -0.351 5.195 -1.339 1.00 93.44 126 VAL A N 1
ATOM 958 C CA . VAL A 1 126 ? 0.860 4.558 -1.841 1.00 93.44 126 VAL A CA 1
ATOM 959 C C . VAL A 1 126 ? 1.128 5.093 -3.237 1.00 93.44 126 VAL A C 1
ATOM 961 O O . VAL A 1 126 ? 0.296 4.966 -4.136 1.00 93.44 126 VAL A O 1
ATOM 964 N N . CYS A 1 127 ? 2.305 5.684 -3.408 1.00 96.06 127 CYS A N 1
ATOM 965 C CA . CYS A 1 127 ? 2.798 6.113 -4.707 1.00 96.06 127 CYS A CA 1
ATOM 966 C C . CYS A 1 127 ? 3.717 5.045 -5.280 1.00 96.06 127 CYS A C 1
ATOM 968 O O . CYS A 1 127 ? 4.599 4.537 -4.585 1.00 96.06 127 CYS A O 1
ATOM 970 N N . THR A 1 128 ? 3.537 4.734 -6.557 1.00 96.00 128 THR A N 1
ATOM 971 C CA . THR A 1 128 ? 4.377 3.769 -7.270 1.00 96.00 128 THR A CA 1
ATOM 972 C C . THR A 1 128 ? 4.772 4.305 -8.637 1.00 96.00 128 THR A C 1
ATOM 974 O O . THR A 1 128 ? 4.005 5.034 -9.272 1.00 96.00 128 THR A O 1
ATOM 977 N N . CYS A 1 129 ? 5.974 3.948 -9.090 1.00 96.00 129 CYS A N 1
ATOM 978 C CA . CYS A 1 129 ? 6.364 4.181 -10.473 1.00 96.00 129 CYS A CA 1
ATOM 979 C C . CYS A 1 129 ? 5.694 3.126 -11.369 1.00 96.00 129 CYS A C 1
ATOM 981 O O . CYS A 1 129 ? 5.797 1.931 -11.071 1.00 96.00 129 CYS A O 1
ATOM 983 N N . PRO A 1 130 ? 4.993 3.529 -12.445 1.00 94.06 130 PRO A N 1
ATOM 984 C CA . PRO A 1 130 ? 4.382 2.583 -13.368 1.00 94.06 130 PRO A CA 1
ATOM 985 C C . PRO A 1 130 ? 5.442 1.709 -14.068 1.00 94.06 130 PRO A C 1
ATOM 987 O O . PRO A 1 130 ? 6.604 2.119 -14.192 1.00 94.06 130 PRO A O 1
ATOM 990 N N . PRO A 1 131 ? 5.063 0.515 -14.568 1.00 88.19 131 PRO A N 1
ATOM 991 C CA . PRO A 1 131 ? 5.986 -0.378 -15.262 1.00 88.19 131 PRO A CA 1
ATOM 992 C C . PRO A 1 131 ? 6.765 0.323 -16.382 1.00 88.19 131 PRO A C 1
ATOM 994 O O . PRO A 1 131 ? 6.188 1.027 -17.208 1.00 88.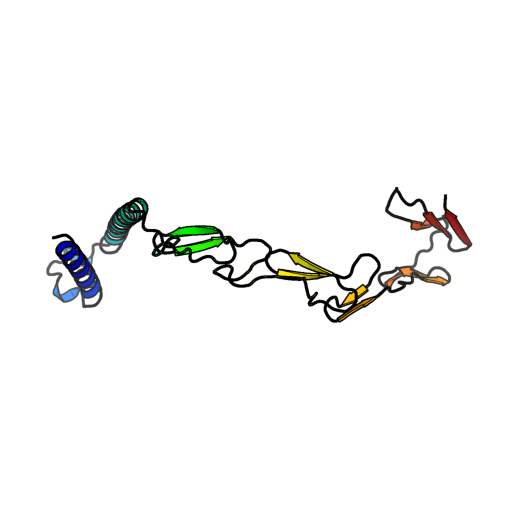19 131 PRO A O 1
ATOM 997 N N . GLY A 1 132 ? 8.084 0.112 -16.416 1.00 85.00 132 GLY A N 1
ATOM 998 C CA . GLY A 1 132 ? 8.986 0.738 -17.392 1.00 85.00 132 GLY A CA 1
ATOM 999 C C . GLY A 1 132 ? 9.553 2.099 -16.972 1.00 85.00 132 GLY A C 1
ATOM 1000 O O . GLY A 1 132 ? 10.409 2.630 -17.679 1.00 85.00 132 GLY A O 1
ATOM 1001 N N . THR A 1 133 ? 9.138 2.641 -15.825 1.00 92.06 133 THR A N 1
ATOM 1002 C CA . THR A 1 133 ? 9.725 3.852 -15.230 1.00 92.06 133 THR A CA 1
ATOM 1003 C C . THR A 1 133 ? 10.479 3.530 -13.942 1.00 92.06 133 THR A C 1
ATOM 1005 O O . THR A 1 133 ? 10.231 2.507 -13.305 1.00 92.06 133 THR A O 1
ATOM 1008 N N . ASP A 1 134 ? 11.432 4.384 -13.580 1.00 90.75 134 ASP A N 1
ATOM 1009 C CA . ASP A 1 134 ? 12.263 4.248 -12.383 1.00 90.75 134 ASP A CA 1
ATOM 1010 C C . ASP A 1 134 ? 12.540 5.633 -11.777 1.00 90.75 134 ASP A C 1
ATOM 1012 O O . ASP A 1 134 ? 12.588 6.642 -12.491 1.00 90.75 134 ASP A O 1
ATOM 1016 N N . GLY A 1 135 ? 12.749 5.695 -10.466 1.00 92.06 135 GLY A N 1
ATOM 1017 C CA . GLY A 1 135 ? 12.889 6.947 -9.724 1.00 92.06 135 GLY A CA 1
ATOM 1018 C C . GLY A 1 135 ? 12.320 6.870 -8.312 1.00 92.06 135 GLY A C 1
ATOM 1019 O O . GLY A 1 135 ? 12.090 5.787 -7.778 1.00 92.06 135 GLY A O 1
ATOM 1020 N N . ASP A 1 136 ? 12.109 8.038 -7.708 1.00 94.50 136 ASP A N 1
ATOM 1021 C CA . ASP A 1 136 ? 11.448 8.160 -6.409 1.00 94.50 136 ASP A CA 1
ATOM 1022 C C . ASP A 1 136 ? 9.967 8.507 -6.644 1.00 94.50 136 ASP A C 1
ATOM 1024 O O . ASP A 1 136 ? 9.685 9.601 -7.143 1.00 94.50 136 ASP A O 1
ATOM 1028 N N . PRO A 1 137 ? 9.010 7.633 -6.271 1.00 95.94 137 PRO A N 1
ATOM 1029 C CA . PRO A 1 137 ? 7.582 7.892 -6.445 1.00 95.94 137 PRO A CA 1
ATOM 1030 C C . PRO A 1 137 ? 7.058 9.159 -5.751 1.00 95.94 137 PRO A C 1
ATOM 1032 O O . PRO A 1 137 ? 5.964 9.610 -6.085 1.00 95.94 137 PRO A O 1
ATOM 1035 N N . MET A 1 138 ? 7.793 9.730 -4.788 1.00 95.88 138 MET A N 1
ATOM 1036 C CA . MET A 1 138 ? 7.459 11.011 -4.146 1.00 95.88 138 MET A CA 1
ATOM 1037 C C . MET A 1 138 ? 7.963 12.230 -4.928 1.00 95.88 138 MET A C 1
ATOM 1039 O O . MET A 1 138 ? 7.475 13.334 -4.705 1.00 95.88 138 MET A O 1
ATOM 1043 N N . VAL A 1 139 ? 8.942 12.056 -5.821 1.00 96.00 139 VAL A N 1
ATOM 1044 C CA . VAL A 1 139 ? 9.613 13.160 -6.528 1.00 96.00 139 VAL A CA 1
ATOM 1045 C C . VAL A 1 139 ? 9.322 13.099 -8.024 1.00 96.00 139 VAL A C 1
ATOM 1047 O O . VAL A 1 139 ? 8.641 13.976 -8.559 1.00 96.00 139 VAL A O 1
ATOM 1050 N N . SER A 1 140 ? 9.804 12.057 -8.701 1.00 95.38 140 SER A N 1
ATOM 1051 C CA . SER A 1 140 ? 9.524 11.804 -10.112 1.00 95.38 140 SER A CA 1
ATOM 1052 C C . SER A 1 140 ? 9.833 10.359 -10.514 1.00 95.38 140 SER A C 1
ATOM 1054 O O . SER A 1 140 ? 10.801 9.747 -10.053 1.00 95.38 140 SER A O 1
ATOM 1056 N N . CYS A 1 141 ? 9.016 9.841 -11.430 1.00 96.19 141 CYS A N 1
ATOM 1057 C CA . CYS A 1 141 ? 9.230 8.588 -12.142 1.00 96.19 141 CYS A CA 1
ATOM 1058 C C . CYS A 1 141 ? 9.473 8.895 -13.620 1.00 96.19 141 CYS A C 1
ATOM 1060 O O . CYS A 1 141 ? 8.663 9.556 -14.271 1.00 96.19 141 CYS A O 1
ATOM 1062 N N . GLU A 1 142 ? 10.578 8.392 -14.165 1.00 94.56 142 GLU A N 1
ATOM 1063 C CA . GLU A 1 142 ? 10.984 8.659 -15.545 1.00 94.56 142 GLU A CA 1
ATOM 1064 C C . GLU A 1 142 ? 11.381 7.363 -16.252 1.00 94.56 142 GLU A C 1
ATOM 1066 O O . GLU A 1 142 ? 11.807 6.390 -15.623 1.00 94.56 142 GLU A O 1
ATOM 1071 N N . PHE A 1 143 ? 11.271 7.338 -17.582 1.00 89.56 143 PHE A N 1
ATOM 1072 C CA . PHE A 1 143 ? 11.826 6.243 -18.373 1.00 89.56 143 PHE A CA 1
ATOM 1073 C C . PHE A 1 143 ? 13.350 6.271 -18.268 1.00 89.56 143 PHE A C 1
ATOM 1075 O O . PHE A 1 143 ? 14.002 7.172 -18.795 1.00 89.56 143 PHE A O 1
ATOM 1082 N N . ARG A 1 144 ? 13.930 5.263 -17.612 1.00 81.12 144 ARG A N 1
ATOM 1083 C CA . ARG A 1 144 ? 15.383 5.089 -17.564 1.00 81.12 144 ARG A CA 1
ATOM 1084 C C . ARG A 1 144 ? 15.800 3.907 -18.415 1.00 81.12 144 ARG A C 1
ATOM 1086 O O . ARG A 1 144 ? 15.391 2.773 -18.177 1.00 81.12 144 ARG A O 1
ATOM 1093 N N . THR A 1 145 ? 16.688 4.160 -19.367 1.00 80.62 145 THR A N 1
ATOM 1094 C CA . THR A 1 145 ? 17.407 3.094 -20.059 1.00 80.62 145 THR A CA 1
ATOM 1095 C C . THR A 1 145 ? 18.382 2.450 -19.079 1.00 80.62 145 THR A C 1
ATOM 1097 O O . THR A 1 145 ? 19.350 3.084 -18.655 1.00 80.62 145 THR A O 1
ATOM 1100 N N . LYS A 1 146 ? 18.137 1.194 -18.703 1.00 83.25 146 LYS A N 1
ATOM 1101 C CA . LYS A 1 146 ? 19.141 0.369 -18.024 1.00 83.25 146 LYS A CA 1
ATOM 1102 C C . LYS A 1 146 ? 20.021 -0.273 -19.090 1.00 83.25 146 LYS A C 1
ATOM 1104 O O . LYS A 1 146 ? 19.514 -0.766 -20.096 1.00 83.25 146 LYS A O 1
ATOM 1109 N N . GLN A 1 147 ? 21.330 -0.253 -18.874 1.00 84.50 147 GLN A N 1
ATOM 1110 C CA . GLN A 1 147 ? 22.297 -0.825 -19.801 1.00 84.50 147 GLN A CA 1
ATOM 1111 C C . GLN A 1 147 ? 22.905 -2.080 -19.180 1.00 84.50 147 GLN A C 1
ATOM 1113 O O . GLN A 1 147 ? 23.405 -2.034 -18.061 1.00 84.50 147 GLN A O 1
ATOM 1118 N N . ALA A 1 148 ? 22.864 -3.180 -19.924 1.00 85.88 148 ALA A N 1
ATOM 1119 C CA . ALA A 1 148 ? 23.722 -4.329 -19.686 1.00 85.88 148 ALA A CA 1
ATOM 1120 C C . ALA A 1 148 ? 24.906 -4.239 -20.655 1.00 85.88 148 ALA A C 1
ATOM 1122 O O . ALA A 1 148 ? 24.736 -3.860 -21.818 1.00 85.88 148 ALA A O 1
ATOM 1123 N N . CYS A 1 149 ? 26.100 -4.559 -20.170 1.00 85.06 149 CYS A N 1
ATOM 1124 C CA . CYS A 1 149 ? 27.336 -4.430 -20.929 1.00 85.06 149 CYS A CA 1
ATOM 1125 C C . CYS A 1 149 ? 28.049 -5.772 -21.022 1.00 85.06 149 CYS A C 1
ATOM 1127 O O . CYS A 1 149 ? 28.117 -6.525 -20.056 1.00 85.06 149 CYS A O 1
ATOM 1129 N N . MET A 1 150 ? 28.640 -6.022 -22.185 1.00 80.88 150 MET A N 1
ATOM 1130 C CA . MET A 1 150 ? 29.622 -7.078 -22.386 1.00 80.88 150 MET A CA 1
ATOM 1131 C C . MET A 1 150 ? 30.877 -6.414 -22.940 1.00 80.88 150 MET A C 1
ATOM 1133 O O . MET A 1 150 ? 30.842 -5.871 -24.045 1.00 80.88 150 MET A O 1
ATOM 1137 N N . SER A 1 151 ? 31.952 -6.363 -22.156 1.00 77.81 151 SER A N 1
ATOM 1138 C CA . SER A 1 151 ? 33.156 -5.597 -22.495 1.00 77.81 151 SER A CA 1
ATOM 1139 C C . SER A 1 151 ? 34.418 -6.463 -22.473 1.00 77.81 151 SER A C 1
ATOM 1141 O O . SER A 1 151 ? 35.022 -6.738 -21.440 1.00 77.81 151 SER A O 1
ATOM 1143 N N . GLY A 1 152 ? 34.878 -6.866 -23.656 1.00 69.25 152 GLY A N 1
ATOM 1144 C CA . GLY A 1 152 ? 36.043 -7.744 -23.798 1.00 69.25 152 GLY A CA 1
ATOM 1145 C C . GLY A 1 152 ? 35.753 -9.196 -23.408 1.00 69.25 152 GLY A C 1
ATOM 1146 O O . GLY A 1 152 ? 34.619 -9.554 -23.101 1.00 69.25 152 GLY A O 1
ATOM 1147 N N . ASP A 1 153 ? 36.788 -10.033 -23.438 1.00 66.06 153 ASP A N 1
ATOM 1148 C CA . ASP A 1 153 ? 36.693 -11.463 -23.134 1.00 66.06 153 ASP A CA 1
ATOM 1149 C C . ASP A 1 153 ? 37.018 -11.701 -21.643 1.00 66.06 153 ASP A C 1
ATOM 1151 O O . ASP A 1 153 ? 38.175 -11.525 -21.248 1.00 66.06 153 ASP A O 1
ATOM 1155 N N . PRO A 1 154 ? 36.059 -12.066 -20.767 1.00 68.56 154 PRO A N 1
ATOM 1156 C CA . PRO A 1 154 ? 34.611 -12.095 -20.934 1.00 68.56 154 PRO A CA 1
ATOM 1157 C C . PRO A 1 154 ? 33.913 -11.362 -19.779 1.00 68.56 154 PRO A C 1
ATOM 1159 O O . PRO A 1 154 ? 33.461 -11.975 -18.809 1.00 68.56 154 PRO A O 1
ATOM 1162 N N . HIS A 1 155 ? 33.873 -10.038 -19.839 1.00 83.69 155 HIS A N 1
ATOM 1163 C CA . HIS A 1 155 ? 33.327 -9.224 -18.755 1.00 83.69 155 HIS A CA 1
ATOM 1164 C C . HIS A 1 155 ? 31.861 -8.907 -19.007 1.00 83.69 155 HIS A C 1
ATOM 1166 O O . HIS A 1 155 ? 31.533 -8.293 -20.019 1.00 83.69 155 HIS A O 1
ATOM 1172 N N . TYR A 1 156 ? 30.999 -9.291 -18.073 1.00 87.50 156 TYR A N 1
ATOM 1173 C CA . TYR A 1 156 ? 29.563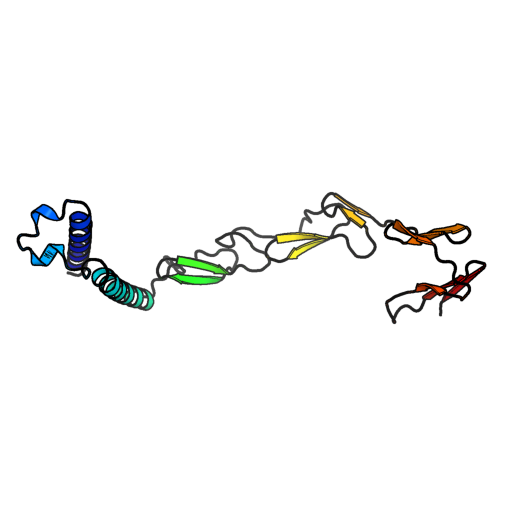 -9.065 -18.134 1.00 87.50 156 TYR A CA 1
ATOM 1174 C C . TYR A 1 156 ? 29.141 -8.138 -17.003 1.00 87.50 156 TYR A C 1
ATOM 1176 O O . TYR A 1 156 ? 29.525 -8.348 -15.855 1.00 87.50 156 TYR A O 1
ATOM 1184 N N . THR A 1 157 ? 28.306 -7.158 -17.330 1.00 89.69 157 THR A N 1
ATOM 1185 C CA . THR A 1 157 ? 27.579 -6.328 -16.371 1.00 89.69 157 THR A CA 1
ATOM 1186 C C . THR A 1 157 ? 26.091 -6.442 -16.669 1.00 89.69 157 THR A C 1
ATOM 1188 O O . THR A 1 157 ? 25.651 -6.085 -17.763 1.00 89.69 157 THR A O 1
ATOM 1191 N N . THR A 1 158 ? 25.305 -6.938 -15.720 1.00 90.25 158 THR A N 1
ATOM 1192 C CA . THR A 1 158 ? 23.844 -7.059 -15.846 1.00 90.25 158 THR A CA 1
ATOM 1193 C C . THR A 1 158 ? 23.128 -5.735 -15.587 1.00 90.25 158 THR A C 1
ATOM 1195 O O . THR A 1 158 ? 23.731 -4.751 -15.165 1.00 90.25 158 THR A O 1
ATOM 1198 N N . PHE A 1 159 ? 21.816 -5.694 -15.845 1.00 88.12 159 PHE A N 1
ATOM 1199 C CA . PHE A 1 159 ? 20.991 -4.488 -15.680 1.00 88.12 159 PHE A CA 1
ATOM 1200 C C . PHE A 1 159 ? 20.933 -3.939 -14.247 1.00 88.12 159 PHE A C 1
ATOM 1202 O O . PHE A 1 159 ? 20.662 -2.754 -14.060 1.00 88.12 159 PHE A O 1
ATOM 1209 N N . ASP A 1 160 ? 21.173 -4.790 -13.250 1.00 89.12 160 ASP A N 1
ATOM 1210 C CA . ASP A 1 160 ? 21.292 -4.433 -11.832 1.00 89.12 160 ASP A CA 1
ATOM 1211 C C . ASP A 1 160 ? 22.715 -3.984 -11.442 1.00 89.12 160 ASP A C 1
ATOM 1213 O O . ASP A 1 160 ? 22.955 -3.616 -10.295 1.00 89.12 160 ASP A O 1
ATOM 1217 N N . GLY A 1 161 ? 23.659 -3.986 -12.388 1.00 89.00 161 GLY A N 1
ATOM 1218 C CA . GLY A 1 161 ? 25.056 -3.625 -12.167 1.00 89.00 161 GLY A CA 1
ATOM 1219 C C . GLY A 1 161 ? 25.936 -4.771 -11.669 1.00 89.00 161 GLY A C 1
ATOM 1220 O O . GLY A 1 161 ? 27.120 -4.540 -11.419 1.00 89.00 161 GLY A O 1
ATOM 1221 N N . THR A 1 162 ? 25.410 -5.995 -11.540 1.00 91.62 162 THR A N 1
ATOM 1222 C CA . THR A 1 162 ? 26.224 -7.144 -11.128 1.00 91.62 162 THR A CA 1
ATOM 1223 C C . THR A 1 162 ? 27.268 -7.453 -12.194 1.00 91.62 162 THR A C 1
ATOM 1225 O O . THR A 1 162 ? 26.959 -7.586 -13.377 1.00 91.62 162 THR A O 1
ATOM 1228 N N . TYR A 1 163 ? 28.523 -7.559 -11.762 1.00 91.00 163 TYR A N 1
ATOM 1229 C CA . TYR A 1 163 ? 29.653 -7.827 -12.636 1.00 91.00 163 TYR A CA 1
ATOM 1230 C C . TYR A 1 163 ? 30.150 -9.257 -12.466 1.00 91.00 163 TYR A C 1
ATOM 1232 O O . TYR A 1 163 ? 30.404 -9.697 -11.342 1.00 91.00 163 TYR A O 1
ATOM 1240 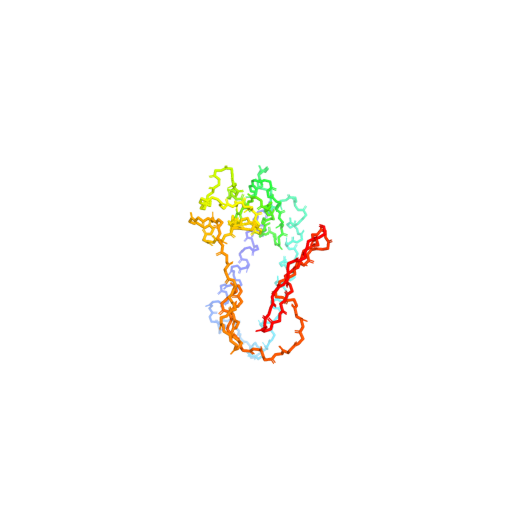N N . PHE A 1 164 ? 30.334 -9.974 -13.569 1.00 88.25 164 PHE A N 1
ATOM 1241 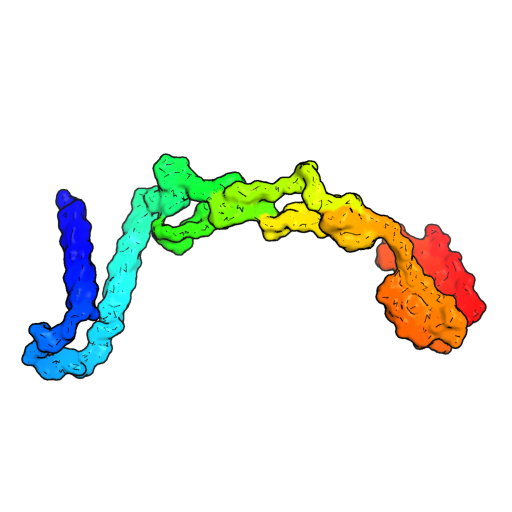C CA . PHE A 1 164 ? 30.907 -11.313 -13.540 1.00 88.25 164 PHE A CA 1
ATOM 1242 C C . PHE A 1 164 ? 31.687 -11.644 -14.807 1.00 88.25 164 PHE A C 1
ATOM 1244 O O . PHE A 1 164 ? 31.514 -11.041 -15.866 1.00 88.25 164 PHE A O 1
ATOM 1251 N N . HIS A 1 165 ? 32.543 -12.653 -14.678 1.00 87.69 165 HIS A N 1
ATOM 1252 C CA . HIS A 1 165 ? 33.276 -13.228 -15.793 1.00 87.69 165 HIS A CA 1
ATOM 1253 C C . HIS A 1 165 ? 32.646 -14.553 -16.196 1.00 87.69 165 HIS A C 1
ATOM 1255 O O . HIS A 1 165 ? 32.361 -15.386 -15.333 1.00 87.69 165 HIS A O 1
ATOM 1261 N N . TYR A 1 166 ? 32.480 -14.781 -17.496 1.00 84.62 166 TYR A N 1
ATOM 1262 C CA . TYR A 1 166 ? 31.995 -16.067 -17.989 1.00 84.62 166 TYR A CA 1
ATOM 1263 C C . TYR A 1 166 ? 32.708 -16.514 -19.273 1.00 84.62 166 TYR A C 1
ATOM 1265 O O . TYR A 1 166 ? 32.499 -15.976 -20.354 1.00 84.62 166 TYR A O 1
ATOM 1273 N N . MET A 1 167 ? 33.539 -17.551 -19.161 1.00 82.81 167 MET A N 1
ATOM 1274 C CA . MET A 1 167 ? 34.414 -18.058 -20.236 1.00 82.81 167 MET A CA 1
ATOM 1275 C C . MET A 1 167 ? 33.763 -19.161 -21.098 1.00 82.81 167 MET A C 1
ATOM 1277 O O . MET A 1 167 ? 34.460 -19.990 -21.681 1.00 82.81 167 MET A O 1
ATOM 1281 N N . GLY A 1 168 ? 32.433 -19.263 -21.127 1.00 79.94 168 GLY A N 1
ATOM 1282 C CA . GLY A 1 168 ? 31.769 -20.324 -21.887 1.00 79.94 168 GLY A CA 1
ATOM 1283 C C . GLY A 1 168 ? 31.824 -20.095 -23.400 1.00 79.94 168 GLY A C 1
ATOM 1284 O O . GLY A 1 168 ? 31.715 -18.973 -23.883 1.00 79.94 168 GLY A O 1
ATOM 1285 N N . THR A 1 169 ? 31.958 -21.184 -24.154 1.00 78.94 169 THR A N 1
ATOM 1286 C CA . THR A 1 169 ? 32.124 -21.168 -25.619 1.00 78.94 169 THR A CA 1
ATOM 1287 C C . THR A 1 169 ? 30.827 -21.409 -26.394 1.00 78.94 169 THR A C 1
ATOM 1289 O O . THR A 1 169 ? 30.782 -21.201 -27.606 1.00 78.94 169 THR A O 1
ATOM 1292 N N . CYS A 1 170 ? 29.763 -21.845 -25.719 1.00 84.44 170 CYS A N 1
ATOM 1293 C CA . CYS A 1 170 ? 28.470 -22.102 -26.347 1.00 84.44 170 CYS A CA 1
ATOM 1294 C C . CYS A 1 170 ? 27.660 -20.807 -26.528 1.00 84.44 170 CYS A C 1
ATOM 1296 O O . CYS A 1 170 ? 27.735 -19.923 -25.670 1.00 84.44 170 CYS A O 1
ATOM 1298 N N . PRO A 1 171 ? 26.823 -20.712 -27.581 1.00 85.12 171 PRO A N 1
ATOM 1299 C CA . PRO A 1 171 ? 25.814 -19.665 -27.679 1.00 85.12 171 PRO A CA 1
ATOM 1300 C C . PRO A 1 171 ? 24.910 -19.664 -26.445 1.00 85.12 171 PRO A C 1
ATOM 1302 O O . PRO A 1 171 ? 24.378 -20.704 -26.056 1.00 85.12 171 PRO A O 1
ATOM 1305 N N . MET A 1 172 ? 24.729 -18.493 -25.845 1.00 84.69 172 MET A N 1
ATOM 1306 C CA . MET A 1 172 ? 23.854 -18.279 -24.699 1.00 84.69 172 MET A CA 1
ATOM 1307 C C . MET A 1 172 ? 22.834 -17.186 -24.998 1.00 84.69 172 MET A C 1
ATOM 1309 O O . MET A 1 172 ? 23.065 -16.302 -25.824 1.00 84.69 172 MET A O 1
ATOM 1313 N N . TYR A 1 173 ? 21.724 -17.202 -24.269 1.00 87.88 173 TYR A N 1
ATOM 1314 C CA . TYR A 1 173 ? 20.837 -16.050 -24.217 1.00 87.88 173 TYR A CA 1
ATOM 1315 C C . TYR A 1 173 ? 21.494 -14.951 -23.385 1.00 87.88 173 TYR A C 1
ATOM 1317 O O . TYR A 1 173 ? 21.669 -15.105 -22.181 1.00 87.88 173 TYR A O 1
ATOM 1325 N N . VAL A 1 174 ? 21.834 -13.841 -24.034 1.00 85.00 174 VAL A N 1
ATOM 1326 C CA . VAL A 1 174 ? 22.263 -12.611 -23.356 1.00 85.00 174 VAL A CA 1
ATOM 1327 C C . VAL A 1 174 ? 21.035 -11.902 -22.791 1.00 85.00 174 VAL A C 1
ATOM 1329 O O . VAL A 1 174 ? 21.060 -11.387 -21.678 1.00 85.00 174 VAL A O 1
ATOM 1332 N N . MET A 1 175 ? 19.933 -11.916 -23.547 1.00 86.38 175 MET A N 1
ATOM 1333 C CA . MET A 1 175 ? 18.627 -11.418 -23.118 1.00 86.38 175 MET A CA 1
ATOM 1334 C C . MET A 1 175 ? 17.521 -12.263 -23.746 1.00 86.38 175 MET A C 1
ATOM 1336 O O . MET A 1 175 ? 17.613 -12.656 -24.909 1.00 86.38 175 MET A O 1
ATOM 1340 N N . LYS A 1 176 ? 16.451 -12.518 -22.998 1.00 89.12 176 LYS A N 1
ATOM 1341 C CA . LYS A 1 176 ? 15.248 -13.190 -23.491 1.00 89.12 176 LYS A CA 1
ATOM 1342 C C . LYS A 1 176 ? 14.039 -12.607 -22.772 1.00 89.12 176 LYS A C 1
ATOM 1344 O O . LYS A 1 176 ? 14.101 -12.385 -21.565 1.00 89.12 176 LYS A O 1
ATOM 1349 N N . ALA A 1 177 ? 12.962 -12.356 -23.505 1.00 87.69 177 ALA A N 1
ATOM 1350 C CA . ALA A 1 177 ? 11.703 -11.959 -22.895 1.00 87.69 177 ALA A CA 1
ATOM 1351 C C . ALA A 1 177 ? 11.151 -13.087 -22.005 1.00 87.69 177 ALA A C 1
ATOM 1353 O O . ALA A 1 177 ? 11.146 -14.258 -22.388 1.00 87.69 177 ALA A O 1
ATOM 1354 N N . CYS A 1 178 ? 10.697 -12.731 -20.803 1.00 84.38 178 CYS A N 1
ATOM 1355 C CA . CYS A 1 178 ? 10.065 -13.684 -19.886 1.00 84.38 178 CYS A CA 1
ATOM 1356 C C . CYS A 1 178 ? 8.608 -13.980 -20.268 1.00 84.38 178 CYS A C 1
ATOM 1358 O O . CYS A 1 178 ? 8.086 -15.034 -19.914 1.00 84.38 178 CYS A O 1
ATOM 1360 N N . ASP A 1 179 ? 7.952 -13.042 -20.953 1.00 84.38 179 ASP A N 1
ATOM 1361 C CA . ASP A 1 179 ? 6.562 -13.168 -21.373 1.00 84.38 179 ASP A CA 1
ATOM 1362 C C . ASP A 1 179 ? 6.465 -13.981 -22.668 1.00 84.38 179 ASP A C 1
ATOM 1364 O O . ASP A 1 179 ? 7.018 -13.594 -23.694 1.00 84.38 179 ASP A O 1
ATOM 1368 N N . ALA A 1 180 ? 5.731 -15.095 -22.627 1.00 77.38 180 ALA A N 1
ATOM 1369 C CA . ALA A 1 180 ? 5.504 -15.948 -23.790 1.00 77.38 180 ALA A CA 1
ATOM 1370 C C . ALA A 1 180 ? 4.686 -15.257 -24.896 1.00 77.38 180 ALA A C 1
ATOM 1372 O O . ALA A 1 180 ? 4.711 -15.711 -26.037 1.00 77.38 180 ALA A O 1
ATOM 1373 N N . ALA A 1 181 ? 3.975 -14.167 -24.583 1.00 79.19 181 ALA A N 1
ATOM 1374 C CA . ALA A 1 181 ? 3.293 -13.346 -25.579 1.00 79.19 181 ALA A CA 1
ATOM 1375 C C . ALA A 1 181 ? 4.263 -12.500 -26.426 1.00 79.19 181 ALA A C 1
ATOM 1377 O O . ALA A 1 181 ? 3.873 -11.983 -27.473 1.00 79.19 181 ALA A O 1
ATOM 1378 N N . VAL A 1 182 ? 5.517 -12.350 -25.987 1.00 78.44 182 VAL A N 1
ATOM 1379 C CA . VAL A 1 182 ? 6.536 -11.521 -26.631 1.00 78.44 182 VAL A CA 1
ATOM 1380 C C . VAL A 1 182 ? 7.773 -12.379 -26.918 1.00 78.44 182 VAL A C 1
ATOM 1382 O O . VAL A 1 182 ? 8.618 -12.562 -26.050 1.00 78.44 182 VAL A O 1
ATOM 1385 N N . ASP A 1 183 ? 7.914 -12.890 -28.144 1.00 82.75 183 ASP A N 1
ATOM 1386 C CA . ASP A 1 183 ? 9.024 -13.787 -28.508 1.00 82.75 183 ASP A CA 1
ATOM 1387 C C . ASP A 1 183 ? 10.190 -13.042 -29.182 1.00 82.75 183 ASP A C 1
ATOM 1389 O O . ASP A 1 183 ? 10.317 -12.972 -30.407 1.00 82.75 183 ASP A O 1
ATOM 1393 N N . TRP A 1 184 ? 11.067 -12.452 -28.366 1.00 86.94 184 TRP A N 1
ATOM 1394 C CA . TRP A 1 184 ? 12.372 -11.977 -28.831 1.00 86.94 184 TRP A CA 1
ATOM 1395 C C . TRP A 1 184 ? 13.494 -12.423 -27.899 1.00 86.94 184 TRP A C 1
ATOM 1397 O O . TRP A 1 184 ? 13.337 -12.556 -26.679 1.00 86.94 184 TRP A O 1
ATOM 1407 N N . SER A 1 185 ? 14.667 -12.634 -28.490 1.00 89.12 185 SER A N 1
ATOM 1408 C CA . SER A 1 185 ? 15.878 -12.951 -27.745 1.00 89.12 185 SER A CA 1
ATOM 1409 C C . SER A 1 185 ? 17.127 -12.407 -28.427 1.00 89.12 185 SER A C 1
ATOM 1411 O O . SER A 1 185 ? 17.209 -12.280 -29.650 1.00 89.12 185 SER A O 1
ATOM 1413 N N . ILE A 1 186 ? 18.118 -12.091 -27.602 1.00 86.94 186 ILE A N 1
ATOM 1414 C CA . ILE A 1 186 ? 19.471 -11.754 -28.022 1.00 86.94 186 ILE A CA 1
ATOM 1415 C C . ILE A 1 186 ? 20.343 -12.939 -27.644 1.00 86.94 186 ILE A C 1
ATOM 1417 O O . ILE A 1 186 ? 20.495 -13.255 -26.461 1.00 86.94 186 ILE A O 1
ATOM 1421 N N . VAL A 1 187 ? 20.894 -13.601 -28.654 1.00 86.81 187 VAL A N 1
ATOM 1422 C CA . VAL A 1 187 ? 21.793 -14.740 -28.478 1.00 86.81 187 VAL A CA 1
ATOM 1423 C C . VAL A 1 187 ? 23.211 -14.274 -28.775 1.00 86.81 187 VAL A C 1
ATOM 1425 O O . VAL A 1 187 ? 23.463 -13.604 -29.775 1.00 86.81 187 VAL A O 1
ATOM 1428 N N . GLY A 1 188 ? 24.142 -14.615 -27.895 1.00 80.50 188 GLY A N 1
ATOM 1429 C CA . GLY A 1 188 ? 25.539 -14.218 -28.001 1.00 80.50 188 GLY A CA 1
ATOM 1430 C C . GLY A 1 188 ? 26.485 -15.369 -27.704 1.00 80.50 188 GLY A C 1
ATOM 1431 O O . GLY A 1 188 ? 26.141 -16.330 -27.023 1.00 80.50 188 GLY A O 1
ATOM 1432 N N . THR A 1 189 ? 27.693 -15.251 -28.224 1.00 79.62 189 THR A N 1
ATOM 1433 C CA . THR A 1 189 ? 28.882 -16.019 -27.846 1.00 79.62 189 THR A CA 1
ATOM 1434 C C . THR A 1 189 ? 29.951 -15.014 -27.428 1.00 79.62 189 THR A C 1
ATOM 1436 O O . THR A 1 189 ? 29.853 -13.838 -27.784 1.00 79.62 189 THR A O 1
ATOM 1439 N N . ASN A 1 190 ? 31.025 -15.462 -26.777 1.00 72.75 190 ASN A N 1
ATOM 1440 C CA . ASN A 1 190 ? 32.176 -14.596 -26.484 1.00 72.75 190 ASN A CA 1
ATOM 1441 C C . ASN A 1 190 ? 32.857 -14.026 -27.756 1.00 72.75 190 ASN A C 1
ATOM 1443 O O . ASN A 1 190 ? 33.765 -13.208 -27.652 1.00 72.75 190 ASN A O 1
ATOM 1447 N N . SER A 1 191 ? 32.429 -14.432 -28.959 1.00 69.06 191 SER A N 1
ATOM 1448 C CA . SER A 1 191 ? 33.016 -14.029 -30.244 1.00 69.06 191 SER A CA 1
ATOM 1449 C C . SER A 1 191 ? 32.038 -13.334 -31.211 1.00 69.06 191 SER A C 1
ATOM 1451 O O . SER A 1 191 ? 32.488 -12.725 -32.178 1.00 69.06 191 SER A O 1
ATOM 1453 N N . PHE A 1 192 ? 30.716 -13.441 -31.013 1.00 66.81 192 PHE A N 1
ATOM 1454 C CA . PHE A 1 192 ? 29.692 -13.012 -31.986 1.00 66.81 192 PHE A CA 1
ATOM 1455 C C . PHE A 1 192 ? 28.283 -12.884 -31.371 1.00 66.81 192 PHE A C 1
ATOM 1457 O O . PHE A 1 192 ? 27.949 -13.639 -30.458 1.00 66.81 192 PHE A O 1
ATOM 1464 N N . PHE A 1 193 ? 27.425 -12.012 -31.930 1.00 61.69 193 PHE A N 1
ATOM 1465 C CA . PHE A 1 193 ? 26.026 -11.808 -31.513 1.00 61.69 193 PHE A CA 1
ATOM 1466 C C . PHE A 1 193 ? 25.020 -11.948 -32.663 1.00 61.69 193 PHE A C 1
ATOM 1468 O O . PHE A 1 193 ? 25.275 -11.506 -33.781 1.00 61.69 193 PHE A O 1
ATOM 1475 N N . SER A 1 194 ? 23.839 -12.489 -32.356 1.00 68.00 194 SER A N 1
ATOM 1476 C CA . SER A 1 194 ? 22.696 -12.607 -33.265 1.00 68.00 194 SER A CA 1
ATOM 1477 C C . SER A 1 194 ? 21.402 -12.148 -32.580 1.00 68.00 194 SER A C 1
ATOM 1479 O O . SER A 1 194 ? 21.116 -12.517 -31.437 1.00 68.00 194 SER A O 1
ATOM 1481 N N . TYR A 1 195 ? 20.616 -11.332 -33.284 1.00 73.62 195 TYR A N 1
ATOM 1482 C CA . TYR A 1 195 ? 19.296 -10.877 -32.849 1.00 73.62 195 TYR A CA 1
ATOM 1483 C C . TYR A 1 195 ? 18.209 -11.715 -33.518 1.00 73.62 195 TYR A C 1
ATOM 1485 O O . TYR A 1 195 ? 18.166 -11.785 -34.746 1.00 73.62 195 TYR A O 1
ATOM 1493 N N . ASN A 1 196 ? 17.317 -12.305 -32.719 1.00 73.44 196 ASN A N 1
ATOM 1494 C CA . ASN A 1 196 ? 16.179 -13.072 -33.212 1.00 73.44 196 ASN A CA 1
ATOM 1495 C C . ASN A 1 196 ? 14.869 -12.430 -32.743 1.00 73.44 196 ASN A C 1
ATOM 1497 O O . ASN A 1 196 ? 14.655 -12.229 -31.543 1.00 73.44 196 ASN A O 1
ATOM 1501 N N . LYS A 1 197 ? 13.984 -12.145 -33.699 1.00 68.12 197 LYS A N 1
ATOM 1502 C CA . LYS A 1 197 ? 12.617 -11.669 -33.480 1.00 68.12 197 LYS A CA 1
ATOM 1503 C C . LYS A 1 197 ? 11.699 -12.429 -34.433 1.00 68.12 197 LYS A C 1
ATOM 1505 O O . LYS A 1 197 ? 11.994 -12.443 -35.629 1.00 68.12 197 LYS A O 1
ATOM 1510 N N . GLN A 1 198 ? 10.660 -13.072 -33.904 1.00 51.97 198 GLN A N 1
ATOM 1511 C CA . GLN A 1 198 ? 9.592 -13.674 -34.711 1.00 51.97 198 GLN A CA 1
ATOM 1512 C C . GLN A 1 198 ? 8.493 -12.652 -35.011 1.00 51.97 198 GLN A C 1
ATOM 1514 O O . GLN A 1 198 ? 8.263 -11.755 -34.163 1.00 51.97 198 GLN A O 1
#

Foldseek 3Di:
DVVVVVVVVVVVVVVVVVCVVDDPVVPDPDPVVVPDPPPPPVVVVVVVVVVVVVQVVLVPPPDAQQQDPNDGQAPDPWDWADPGRNDIATREDLQFDDRRSPGGNDCPVPQWAAQWDWDRDPRDTDTDHPPQWDDGRRHDTDRDDQDWDADAQGWTQDSVRDIDHDNDADWDFPDADPDPVFGWTWIDGNVDTDTDGD

Secondary structure (DSSP, 8-state):
-HHHHHHHHHHHHHHHHHHTTS-GGGT--STTGGG-GGGGTHHHHHHHHHHHHHHHHHHHSS-BTTBBTTB-S--TTPEEEEEETTEEEEE--TTEESTTS-EE---TT--SPBT-EEEEETTEEEEEPPTT-EEETTTEEE------EE-STTEEE-TT--EEE----S-EEEEE-S-TTS-EEEEEETTEEEEEE-

InterPro domains:
  IPR000742 EGF-like domain [PS00022] (90-101)
  IPR000742 EGF-like domain [PS50026] (67-102)
  IPR000742 EGF-like domain [PS50026] (103-142)
  IPR000742 EGF-like domain [SM00181] (62-102)
  IPR000742 EGF-like domain [SM00181] (106-142)
  IPR001846 von Willebrand factor, type D domain [PF00094] (150-191)
  IPR001846 von Willebrand factor, type D domain [PS51233] (146-198)

pLDDT: mean 76.65, std 18.31, range [36.34, 96.81]

Organism: NCBI:txid227884

Sequence (198 aa):
MEAMKLLFAVFFVICATTIAKNNLQDYCTSSECQTDRRISVFEREALKQEIAKYKKILSQSGCSVCNIEGTTPCQNNGTCIVTDPYKYICNCPDNTAGDHCEEVLSCDENPCGVGAVCTVFNHKKVCTCPPGTDGDPMVSCEFRTKQACMSGDPHYTTFDGTYFHYMGTCPMYVMKACDAAVDWSIVGTNSFFSYNKQ

Radius of gyration: 35.81 Å; chains: 1; bounding box: 73×38×101 Å